Protein AF-A0A6J5ZZA7-F1 (afdb_monomer_lite)

pLDDT: mean 71.64, std 11.93, range [32.06, 85.69]

Structure (mmCIF, N/CA/C/O backbone):
data_AF-A0A6J5ZZA7-F1
#
_entry.id   AF-A0A6J5ZZA7-F1
#
loop_
_atom_site.group_PDB
_atom_site.id
_atom_site.type_symbol
_atom_site.label_atom_id
_atom_site.label_alt_id
_atom_site.label_comp_id
_atom_site.label_asym_id
_atom_site.label_entity_id
_atom_site.label_seq_id
_atom_site.pdbx_PDB_ins_code
_atom_site.Cartn_x
_atom_site.Cartn_y
_atom_site.Cartn_z
_atom_site.occupancy
_atom_site.B_iso_or_equiv
_atom_site.auth_seq_id
_atom_site.auth_comp_id
_atom_site.auth_asym_id
_atom_site.auth_atom_id
_atom_site.pdbx_PDB_model_num
ATOM 1 N N . MET A 1 1 ? 17.835 -5.132 -23.801 1.00 42.47 1 MET A N 1
ATOM 2 C CA . MET A 1 1 ? 17.119 -4.628 -22.601 1.00 42.47 1 MET A CA 1
ATOM 3 C C . MET A 1 1 ? 17.917 -3.637 -21.737 1.00 42.47 1 MET A C 1
ATOM 5 O O . MET A 1 1 ? 17.286 -2.853 -21.047 1.00 42.47 1 MET A O 1
ATOM 9 N N . ARG A 1 2 ? 19.263 -3.592 -21.776 1.00 42.31 2 ARG A N 1
ATOM 10 C CA . ARG A 1 2 ? 20.084 -2.746 -20.875 1.00 42.31 2 ARG A CA 1
ATOM 11 C C . ARG A 1 2 ? 20.210 -1.253 -21.257 1.00 42.31 2 ARG A C 1
ATOM 13 O O . ARG A 1 2 ? 20.745 -0.488 -20.472 1.00 42.31 2 ARG A O 1
ATOM 20 N N . ASN A 1 3 ? 19.686 -0.844 -22.419 1.00 45.38 3 ASN A N 1
ATOM 21 C CA . ASN A 1 3 ? 19.817 0.525 -22.955 1.00 45.38 3 ASN A CA 1
ATOM 22 C C . ASN A 1 3 ? 18.488 1.311 -23.014 1.00 45.38 3 ASN A C 1
ATOM 24 O O . ASN A 1 3 ? 18.448 2.378 -23.613 1.00 45.38 3 ASN A O 1
ATOM 28 N N . LEU A 1 4 ? 17.396 0.795 -22.430 1.00 49.81 4 LEU A N 1
ATOM 29 C CA . LEU A 1 4 ? 16.092 1.487 -22.398 1.00 49.81 4 LEU A CA 1
ATOM 30 C C . LEU A 1 4 ? 15.922 2.421 -21.192 1.00 49.81 4 LEU A C 1
ATOM 32 O O . LEU A 1 4 ? 15.026 3.258 -21.182 1.00 49.81 4 LEU A O 1
ATOM 36 N N . PHE A 1 5 ? 16.789 2.302 -20.189 1.00 51.16 5 PHE A N 1
ATOM 37 C CA . PHE A 1 5 ? 16.807 3.198 -19.042 1.00 51.16 5 PHE A CA 1
ATOM 38 C C . PHE A 1 5 ? 18.028 4.103 -19.181 1.00 51.16 5 PHE A C 1
ATOM 40 O O . PHE A 1 5 ? 19.165 3.636 -19.118 1.00 51.16 5 PHE A O 1
ATOM 47 N N . GLY A 1 6 ? 17.780 5.386 -19.456 1.00 46.50 6 GLY A N 1
ATOM 48 C CA . GLY A 1 6 ? 18.820 6.407 -19.543 1.00 46.50 6 GLY A CA 1
ATOM 49 C C . GLY A 1 6 ? 19.680 6.441 -18.279 1.00 46.50 6 GLY A C 1
ATOM 50 O O . GLY A 1 6 ? 19.217 6.105 -17.187 1.00 46.50 6 GLY A O 1
ATOM 51 N N . SER A 1 7 ? 20.946 6.828 -18.440 1.00 49.94 7 SER A N 1
ATOM 52 C CA . SER A 1 7 ? 21.906 6.931 -17.341 1.00 49.94 7 SER A CA 1
ATOM 53 C C . SER A 1 7 ? 21.376 7.808 -16.196 1.00 49.94 7 SER A C 1
ATOM 55 O O . SER A 1 7 ? 20.491 8.649 -16.378 1.00 49.94 7 SER A O 1
ATOM 57 N N . GLY A 1 8 ? 21.937 7.629 -14.996 1.00 48.38 8 GLY A N 1
ATOM 58 C CA . GLY A 1 8 ? 21.515 8.313 -13.764 1.00 48.38 8 GLY A CA 1
ATOM 59 C C . GLY A 1 8 ? 21.528 9.852 -13.799 1.00 48.38 8 GLY A C 1
ATOM 60 O O . GLY A 1 8 ? 21.109 10.475 -12.830 1.00 48.38 8 GLY A O 1
ATOM 61 N N . SER A 1 9 ? 21.936 10.488 -14.903 1.00 45.12 9 SER A N 1
ATOM 62 C CA . SER A 1 9 ? 21.729 11.919 -15.153 1.00 45.12 9 SER A CA 1
ATOM 63 C C . SER A 1 9 ? 20.259 12.282 -15.417 1.00 45.12 9 SER A C 1
ATOM 65 O O . SER A 1 9 ? 19.865 13.414 -15.144 1.00 45.12 9 SER A O 1
ATOM 67 N N . SER A 1 10 ? 19.417 11.334 -15.854 1.00 47.66 10 SER A N 1
ATOM 68 C CA . SER A 1 10 ? 17.967 11.546 -16.015 1.00 47.66 10 SER A CA 1
ATOM 69 C C . SER A 1 10 ? 17.235 11.665 -14.665 1.00 47.66 10 SER A C 1
ATOM 71 O O . SER A 1 10 ? 16.262 12.405 -14.544 1.00 47.66 10 SER A O 1
ATOM 73 N N . LEU A 1 11 ? 17.773 11.065 -13.593 1.00 46.47 11 LEU A N 1
ATOM 74 C CA . LEU A 1 11 ? 17.278 11.245 -12.215 1.00 46.47 11 LEU A CA 1
ATOM 75 C C . LEU A 1 11 ? 17.479 12.678 -11.682 1.00 46.47 11 LEU A C 1
ATOM 77 O O . LEU A 1 11 ? 16.788 13.079 -10.750 1.00 46.47 11 LEU A O 1
ATOM 81 N N . ARG A 1 12 ? 18.374 13.469 -12.293 1.00 49.41 12 ARG A N 1
ATOM 82 C CA . ARG A 1 12 ? 18.604 14.896 -11.988 1.00 49.41 12 ARG A CA 1
ATOM 83 C C . ARG A 1 12 ? 17.762 15.849 -12.848 1.00 49.41 12 ARG A C 1
ATOM 85 O O . ARG A 1 12 ? 17.864 17.061 -12.686 1.00 49.41 12 ARG A O 1
ATOM 92 N N . SER A 1 13 ? 16.969 15.313 -13.776 1.00 54.53 13 SER A N 1
ATOM 93 C CA . SER A 1 13 ? 16.175 16.085 -14.729 1.00 54.53 13 SER A CA 1
ATOM 94 C C . SER A 1 13 ? 14.990 16.762 -14.043 1.00 54.53 13 SER A C 1
ATOM 96 O O . SER A 1 13 ? 14.278 16.142 -13.253 1.00 54.53 13 SER A O 1
ATOM 98 N N . THR A 1 14 ? 14.737 18.017 -14.408 1.00 62.88 14 THR A N 1
ATOM 99 C CA . THR A 1 14 ? 13.555 18.819 -14.058 1.00 62.88 14 THR A CA 1
ATOM 100 C C . THR A 1 14 ? 12.248 18.015 -14.149 1.00 62.88 14 THR A C 1
ATOM 102 O O . THR A 1 14 ? 11.362 18.167 -13.313 1.00 62.88 14 THR A O 1
ATOM 105 N N . TRP A 1 15 ? 12.164 17.073 -15.092 1.00 65.44 15 TRP A N 1
ATOM 106 C CA . TRP A 1 15 ? 11.031 16.163 -15.271 1.00 65.44 15 TRP A CA 1
ATOM 107 C C . TRP A 1 15 ? 10.779 15.203 -14.103 1.00 65.44 15 TRP A C 1
ATOM 109 O O . TRP A 1 15 ? 9.624 14.919 -13.802 1.00 65.44 15 TRP A O 1
ATOM 119 N N . THR A 1 16 ? 11.814 14.742 -13.402 1.00 70.50 16 THR A N 1
ATOM 120 C CA . THR A 1 16 ? 11.667 13.894 -12.206 1.00 70.50 16 THR A CA 1
ATOM 121 C C . THR A 1 16 ? 11.098 14.701 -11.044 1.00 70.50 16 THR A C 1
ATOM 123 O O . THR A 1 16 ? 10.247 14.210 -10.309 1.00 70.50 16 THR A O 1
ATOM 126 N N . VAL A 1 17 ? 11.513 15.965 -10.913 1.00 74.88 17 VAL A N 1
ATOM 127 C CA . VAL A 1 17 ? 10.982 16.889 -9.901 1.00 74.88 17 VAL A CA 1
ATOM 128 C C . VAL A 1 17 ? 9.522 17.228 -10.197 1.00 74.88 17 VAL A C 1
ATOM 130 O O . VAL A 1 17 ? 8.690 17.145 -9.298 1.00 74.88 17 VAL A O 1
ATOM 133 N N . PHE A 1 18 ? 9.181 17.530 -11.454 1.00 78.81 18 PHE A N 1
ATOM 134 C CA . PHE A 1 18 ? 7.790 17.744 -11.867 1.00 78.81 18 PHE A CA 1
ATOM 135 C C . PHE A 1 18 ? 6.933 16.487 -11.709 1.00 78.81 18 PHE A C 1
ATOM 137 O O . PHE A 1 18 ? 5.792 16.585 -11.258 1.00 78.81 18 PHE A O 1
ATOM 144 N N . GLY A 1 19 ? 7.473 15.311 -12.030 1.00 75.44 19 GLY A N 1
ATOM 145 C CA . GLY A 1 19 ? 6.800 14.029 -11.838 1.00 75.44 19 GLY A CA 1
ATOM 146 C C . GLY A 1 19 ? 6.532 13.741 -10.363 1.00 75.44 19 GLY A C 1
ATOM 147 O O . GLY A 1 19 ? 5.403 13.423 -10.001 1.00 75.44 19 GLY A O 1
ATOM 148 N N . LEU A 1 20 ? 7.530 13.938 -9.497 1.00 77.94 20 LEU A N 1
ATOM 149 C CA . LEU A 1 20 ? 7.390 13.773 -8.051 1.00 77.94 20 LEU A CA 1
ATOM 150 C C . LEU A 1 20 ? 6.414 14.794 -7.455 1.00 77.94 20 LEU A C 1
ATOM 152 O O . LEU A 1 20 ? 5.544 14.420 -6.675 1.00 77.94 20 LEU A O 1
ATOM 156 N N . GLY A 1 21 ? 6.512 16.066 -7.849 1.00 80.94 21 GLY A N 1
ATOM 157 C CA . GLY A 1 21 ? 5.594 17.119 -7.412 1.00 80.94 21 GLY A CA 1
ATOM 158 C C . GLY A 1 21 ? 4.150 16.834 -7.827 1.00 80.94 21 GLY A C 1
ATOM 159 O O . GLY A 1 21 ? 3.246 16.888 -6.997 1.00 80.94 21 GLY A O 1
ATOM 160 N N . SER A 1 22 ? 3.938 16.438 -9.085 1.00 76.75 22 SER A N 1
ATOM 161 C CA . SER A 1 22 ? 2.618 16.039 -9.591 1.00 76.75 22 SER A CA 1
ATOM 162 C C . SER A 1 22 ? 2.086 14.816 -8.849 1.00 76.75 22 SER A C 1
ATOM 164 O O . SER A 1 22 ? 0.922 14.789 -8.465 1.00 76.75 22 SER A O 1
ATOM 166 N N . PHE A 1 23 ? 2.940 13.829 -8.585 1.00 78.94 23 PHE A N 1
ATOM 167 C CA . PHE A 1 23 ? 2.580 12.636 -7.829 1.00 78.94 23 PHE A CA 1
ATOM 168 C C . PHE A 1 23 ? 2.189 12.952 -6.379 1.00 78.94 23 PHE A C 1
ATOM 170 O O . PHE A 1 23 ? 1.228 12.380 -5.879 1.00 78.94 23 PHE A O 1
ATOM 177 N N . LEU A 1 24 ? 2.866 13.889 -5.711 1.00 80.56 24 LEU A N 1
ATOM 178 C CA . LEU A 1 24 ? 2.497 14.316 -4.358 1.00 80.56 24 LEU A CA 1
ATOM 179 C C . LEU A 1 24 ? 1.141 15.035 -4.337 1.00 80.56 24 LEU A C 1
ATOM 181 O O . LEU A 1 24 ? 0.325 14.772 -3.456 1.00 80.56 24 LEU A O 1
ATOM 185 N N . ILE A 1 25 ? 0.876 15.893 -5.326 1.00 81.44 25 ILE A N 1
ATOM 186 C CA . ILE A 1 25 ? -0.403 16.607 -5.454 1.00 81.44 25 ILE A CA 1
ATOM 187 C C . ILE A 1 25 ? -1.545 15.623 -5.743 1.00 81.44 25 ILE A C 1
ATOM 189 O O . ILE A 1 25 ? -2.595 15.685 -5.104 1.00 81.44 25 ILE A O 1
ATOM 193 N N . TRP A 1 26 ? -1.336 14.685 -6.670 1.00 78.62 26 TRP A N 1
ATOM 194 C CA . TRP A 1 26 ? -2.334 13.684 -7.065 1.00 78.62 26 TRP A CA 1
ATOM 195 C C . TRP A 1 26 ? -2.433 12.486 -6.110 1.00 78.62 26 TRP A C 1
ATOM 197 O O . TRP A 1 26 ? -3.433 11.768 -6.117 1.00 78.62 26 TRP A O 1
ATOM 207 N N . GLY A 1 27 ? -1.451 12.293 -5.234 1.00 73.06 27 GLY A N 1
ATOM 208 C CA . GLY A 1 27 ? -1.470 11.260 -4.203 1.00 73.06 27 GLY A CA 1
ATOM 209 C C . GLY A 1 27 ? -2.535 11.495 -3.134 1.00 73.06 27 GLY A C 1
ATOM 210 O O . GLY A 1 27 ? -3.137 10.546 -2.637 1.00 73.06 27 GLY A O 1
ATOM 211 N N . ILE A 1 28 ? -2.840 12.759 -2.829 1.00 77.81 28 ILE A N 1
ATOM 212 C CA . ILE A 1 28 ? -3.861 13.148 -1.843 1.00 77.81 28 ILE A CA 1
ATOM 213 C C . ILE A 1 28 ? -5.286 12.744 -2.283 1.00 77.81 28 ILE A C 1
ATOM 215 O O . ILE A 1 28 ? -5.991 12.091 -1.509 1.00 77.81 28 ILE A O 1
ATOM 219 N N . PRO A 1 29 ? -5.763 13.061 -3.505 1.00 77.88 29 PRO A N 1
ATOM 220 C CA . PRO A 1 29 ? -7.072 12.585 -3.946 1.00 77.88 29 PRO A CA 1
ATOM 221 C C . PRO A 1 29 ? -7.113 11.059 -4.103 1.00 77.88 29 PRO A C 1
ATOM 223 O O . PRO A 1 29 ? -8.170 10.461 -3.892 1.00 77.88 29 PRO A O 1
ATOM 226 N N . MET A 1 30 ? -5.986 10.410 -4.420 1.00 80.25 30 MET A N 1
ATOM 227 C CA . MET A 1 30 ? -5.891 8.948 -4.427 1.00 80.25 30 MET A CA 1
ATOM 228 C C . MET A 1 30 ? -6.101 8.370 -3.020 1.00 80.25 30 MET A C 1
ATOM 230 O O . MET A 1 30 ? -6.919 7.468 -2.845 1.00 80.25 30 MET A O 1
ATOM 234 N N . SER A 1 31 ? -5.438 8.906 -1.995 1.00 79.38 31 SER A N 1
ATOM 235 C CA . SER A 1 31 ? -5.588 8.420 -0.619 1.00 79.38 31 SER A CA 1
ATOM 236 C C . SER A 1 31 ? -6.965 8.721 -0.022 1.00 79.38 31 SER A C 1
ATOM 238 O O . SER A 1 31 ? -7.489 7.900 0.729 1.00 79.38 31 SER A O 1
ATOM 240 N N . SER A 1 32 ? -7.623 9.815 -0.426 1.00 78.56 32 SER A N 1
ATOM 241 C CA . SER A 1 32 ? -9.048 10.038 -0.125 1.00 78.56 32 SER A CA 1
ATOM 242 C C . SER A 1 32 ? -9.928 8.924 -0.704 1.00 78.56 32 SER A C 1
ATOM 244 O O . SER A 1 32 ? -10.836 8.443 -0.029 1.00 78.56 32 SER A O 1
ATOM 246 N N . GLN A 1 33 ? -9.668 8.443 -1.924 1.00 82.38 33 GLN A N 1
ATOM 247 C CA . GLN A 1 33 ? -10.427 7.311 -2.475 1.00 82.38 33 GLN A CA 1
ATOM 248 C C . GLN A 1 33 ? -10.223 6.031 -1.659 1.00 82.38 33 GLN A C 1
ATOM 250 O O . GLN A 1 33 ? -11.193 5.317 -1.403 1.00 82.38 33 GLN A O 1
ATOM 255 N N . VAL A 1 34 ? -9.003 5.774 -1.180 1.00 81.06 34 VAL A N 1
ATOM 256 C CA . VAL A 1 34 ? -8.729 4.657 -0.261 1.00 81.06 34 VAL A CA 1
ATOM 257 C C . VAL A 1 34 ? -9.520 4.823 1.034 1.00 81.06 34 VAL A C 1
ATOM 259 O O . VAL A 1 34 ? -10.235 3.903 1.426 1.00 81.06 34 VAL A O 1
ATOM 262 N N . ALA A 1 35 ? -9.491 6.008 1.647 1.00 80.00 35 ALA A N 1
ATOM 263 C CA . ALA A 1 35 ? -10.258 6.313 2.855 1.00 80.00 35 ALA A CA 1
ATOM 264 C C . ALA A 1 35 ? -11.758 6.047 2.667 1.00 80.00 35 ALA A C 1
ATOM 266 O O . ALA A 1 35 ? -12.400 5.427 3.513 1.00 80.00 35 ALA A O 1
ATOM 267 N N . LYS A 1 36 ? -12.316 6.440 1.516 1.00 80.31 36 LYS A N 1
ATOM 268 C CA . LYS A 1 36 ? -13.721 6.195 1.161 1.00 80.31 36 LYS A CA 1
ATOM 269 C C . LYS A 1 36 ? -14.033 4.709 1.018 1.00 80.31 36 LYS A C 1
ATOM 271 O O . LYS A 1 36 ? -15.096 4.277 1.460 1.00 80.31 36 LYS A O 1
ATOM 276 N N . THR A 1 37 ? -13.141 3.941 0.399 1.00 83.94 37 THR A N 1
ATOM 277 C CA . THR A 1 37 ? -13.293 2.490 0.245 1.00 83.94 37 THR A CA 1
ATOM 278 C C . THR A 1 37 ? -13.253 1.794 1.600 1.00 83.94 37 THR A C 1
ATOM 280 O O . THR A 1 37 ? -14.138 0.994 1.890 1.00 83.94 37 THR A O 1
ATOM 283 N N . PHE A 1 38 ? -12.300 2.152 2.463 1.00 77.81 38 PHE A N 1
ATOM 284 C CA . PHE A 1 38 ? -12.214 1.616 3.822 1.00 77.81 38 PHE A CA 1
ATOM 285 C C . PHE A 1 38 ? -13.423 2.020 4.675 1.00 77.81 38 PHE A C 1
ATOM 287 O O . PHE A 1 38 ? -14.022 1.161 5.311 1.00 77.81 38 PHE A O 1
ATOM 294 N N . GLY A 1 39 ? -13.867 3.278 4.631 1.00 75.00 39 GLY A N 1
ATOM 295 C CA . GLY A 1 39 ? -15.068 3.715 5.352 1.00 75.00 39 GLY A CA 1
ATOM 296 C C . GLY A 1 39 ? -16.325 2.937 4.942 1.00 75.00 39 GLY A C 1
ATOM 297 O O . GLY A 1 39 ? -17.104 2.521 5.797 1.00 75.00 39 GLY A O 1
ATOM 298 N N . ARG A 1 40 ? -16.487 2.658 3.640 1.00 80.00 40 ARG A N 1
ATOM 299 C CA . ARG A 1 40 ? -17.581 1.813 3.129 1.00 80.00 40 ARG A CA 1
ATOM 300 C C . ARG A 1 40 ? -17.434 0.350 3.538 1.00 80.00 40 ARG A C 1
ATOM 302 O O . ARG A 1 40 ? -18.425 -0.257 3.927 1.00 80.00 40 ARG A O 1
ATOM 309 N N . ALA A 1 41 ? -16.225 -0.205 3.456 1.00 78.62 41 ALA A N 1
ATOM 310 C CA . ALA A 1 41 ? -15.960 -1.600 3.800 1.00 78.62 41 ALA A CA 1
ATOM 311 C C . ALA A 1 41 ? -16.233 -1.884 5.284 1.00 78.62 41 ALA A C 1
ATOM 313 O O . ALA A 1 41 ? -16.827 -2.904 5.602 1.00 78.62 41 ALA A O 1
ATOM 314 N N . PHE A 1 42 ? -15.869 -0.956 6.171 1.00 72.19 42 PHE A N 1
ATOM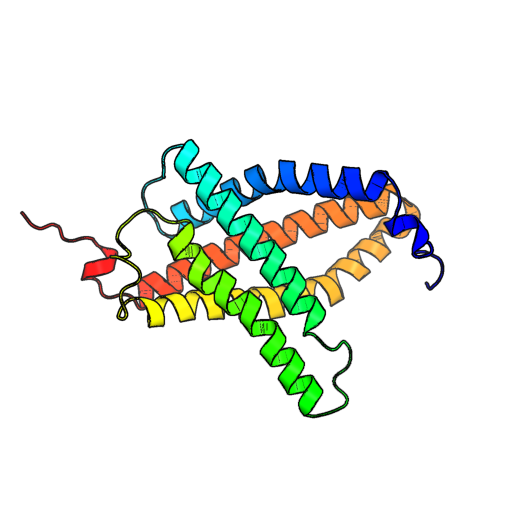 315 C CA . PHE A 1 42 ? -16.090 -1.069 7.616 1.00 72.19 42 PHE A CA 1
ATOM 316 C C . PHE A 1 42 ? -17.466 -0.550 8.075 1.00 72.19 42 PHE A C 1
ATOM 318 O O . PHE A 1 42 ? -17.752 -0.577 9.268 1.00 72.19 42 PHE A O 1
ATOM 325 N N . ARG A 1 43 ? -18.322 -0.085 7.148 1.00 69.56 43 ARG A N 1
ATOM 326 C CA . ARG A 1 43 ? -19.671 0.455 7.418 1.00 69.56 43 ARG A CA 1
ATOM 327 C C . ARG A 1 43 ? -19.698 1.560 8.488 1.00 69.56 43 ARG A C 1
ATOM 329 O O . ARG A 1 43 ? -20.606 1.599 9.312 1.00 69.56 43 ARG A O 1
ATOM 336 N N . ARG A 1 44 ? -18.710 2.462 8.486 1.00 69.38 44 ARG A N 1
ATOM 337 C CA . ARG A 1 44 ? -18.599 3.554 9.475 1.00 69.38 44 ARG A CA 1
ATOM 338 C C . ARG A 1 44 ? -18.854 4.928 8.868 1.00 69.38 44 ARG A C 1
ATOM 340 O O . ARG A 1 44 ? -18.732 5.127 7.656 1.00 69.38 44 ARG A O 1
ATOM 347 N N . GLU A 1 45 ? -19.207 5.877 9.734 1.00 63.28 45 GLU A N 1
ATOM 348 C CA . GLU A 1 45 ? -19.487 7.256 9.346 1.00 63.28 45 GLU A CA 1
ATOM 349 C C . GLU A 1 45 ? -18.267 7.939 8.720 1.00 63.28 45 GLU A C 1
ATOM 351 O O . GLU A 1 45 ? -17.109 7.659 9.036 1.00 63.28 45 GLU A O 1
ATOM 356 N N . ARG A 1 46 ? -18.521 8.871 7.800 1.00 60.00 46 ARG A N 1
ATOM 357 C CA . ARG A 1 46 ? -17.453 9.642 7.161 1.00 60.00 46 ARG A CA 1
ATOM 358 C C . ARG A 1 46 ? -16.922 10.735 8.089 1.00 60.00 46 ARG A C 1
ATOM 360 O O . ARG A 1 46 ? -17.664 11.391 8.823 1.00 60.00 46 ARG A O 1
ATOM 367 N N . TYR A 1 47 ? -15.620 10.991 7.994 1.00 63.44 47 TYR A N 1
ATOM 368 C CA . TYR A 1 47 ? -15.048 12.247 8.477 1.00 63.44 47 TYR A CA 1
ATOM 369 C C . TYR A 1 47 ? -15.497 13.417 7.580 1.00 63.44 47 TYR A C 1
ATOM 371 O O . TYR A 1 47 ? -15.748 13.216 6.390 1.00 63.44 47 TYR A O 1
ATOM 379 N N . PRO A 1 48 ? -15.595 14.648 8.116 1.00 73.62 48 PRO A N 1
ATOM 380 C CA . PRO A 1 48 ? -15.758 15.843 7.293 1.00 73.62 48 PRO A CA 1
ATOM 381 C C . PRO A 1 48 ? -14.569 16.000 6.332 1.00 73.62 48 PRO A C 1
ATOM 383 O O . PRO A 1 48 ? -13.463 15.544 6.626 1.00 73.62 48 PRO A O 1
ATOM 386 N N . PHE A 1 49 ? -14.788 16.692 5.208 1.00 71.19 49 PHE A N 1
ATOM 387 C CA . PHE A 1 49 ? -13.840 16.807 4.087 1.00 71.19 49 PHE A CA 1
ATOM 388 C C . PHE A 1 49 ? -12.392 17.111 4.511 1.00 71.19 49 PHE A C 1
ATOM 390 O O . PHE A 1 49 ? -11.457 16.470 4.037 1.00 71.19 49 PHE A O 1
ATOM 397 N N . TRP A 1 50 ? -12.203 18.039 5.454 1.00 73.50 50 TRP A N 1
ATOM 398 C CA . TRP A 1 50 ? -10.872 18.425 5.934 1.00 73.50 50 TRP A CA 1
ATOM 399 C C . TRP A 1 50 ? -10.181 17.333 6.767 1.00 73.50 50 TRP A C 1
ATOM 401 O O . TRP A 1 50 ? -8.982 17.094 6.623 1.00 73.50 50 TRP A O 1
ATOM 411 N N . GLY A 1 51 ? -10.945 16.626 7.606 1.00 72.06 51 GLY A N 1
ATOM 412 C CA . GLY A 1 51 ? -10.441 15.497 8.392 1.00 72.06 51 GLY A CA 1
ATOM 413 C C . GLY A 1 51 ? -10.096 14.288 7.520 1.00 72.06 51 GLY A C 1
ATOM 414 O O . GLY A 1 51 ? -9.105 13.607 7.778 1.00 72.06 51 GLY A O 1
ATOM 415 N N . GLU A 1 52 ? -10.868 14.060 6.454 1.00 75.81 52 GLU A N 1
ATOM 416 C CA . GLU A 1 52 ? -10.585 13.030 5.449 1.00 75.81 52 GLU A CA 1
ATOM 417 C C . GLU A 1 52 ? -9.296 13.344 4.672 1.00 75.81 52 GLU A C 1
ATOM 419 O O . GLU A 1 52 ? -8.434 12.476 4.531 1.00 75.81 52 GLU A O 1
ATOM 424 N N . ALA A 1 53 ? -9.127 14.592 4.221 1.00 79.12 53 ALA A N 1
ATOM 425 C CA . ALA A 1 53 ? -7.967 15.016 3.439 1.00 79.12 53 ALA A CA 1
ATOM 426 C C . ALA A 1 53 ? -6.649 14.900 4.224 1.00 79.12 53 ALA A C 1
ATOM 428 O O . ALA A 1 53 ? -5.677 14.344 3.710 1.00 79.12 53 ALA A O 1
ATOM 429 N N . TRP A 1 54 ? -6.612 15.363 5.480 1.00 78.88 54 TRP A N 1
ATOM 430 C CA . TRP A 1 54 ? -5.408 15.265 6.314 1.00 78.88 54 TRP A CA 1
ATOM 431 C C . TRP A 1 54 ? -5.043 13.813 6.646 1.00 78.88 54 TRP A C 1
ATOM 433 O O . TRP A 1 54 ? -3.881 13.428 6.529 1.00 78.88 54 TRP A O 1
ATOM 443 N N . ARG A 1 55 ? -6.022 12.968 6.999 1.00 78.56 55 ARG A N 1
ATOM 444 C CA . ARG A 1 55 ? -5.777 11.540 7.276 1.00 78.56 55 ARG A CA 1
ATOM 445 C C . ARG A 1 55 ? -5.324 10.783 6.032 1.00 78.56 55 ARG A C 1
ATOM 447 O O . ARG A 1 55 ? -4.412 9.964 6.121 1.00 78.56 55 ARG A O 1
ATOM 454 N N . GLY A 1 56 ? -5.896 11.105 4.873 1.00 81.00 56 GLY A N 1
ATOM 455 C CA . GLY A 1 56 ? -5.423 10.610 3.584 1.00 81.00 56 GLY A CA 1
ATOM 456 C C . GLY A 1 56 ? -3.979 11.031 3.301 1.00 81.00 56 GLY A C 1
ATOM 457 O O . GLY A 1 56 ? -3.179 10.204 2.866 1.00 81.00 56 GLY A O 1
ATOM 458 N N . ALA A 1 57 ? -3.609 12.282 3.582 1.00 83.00 57 ALA A N 1
ATOM 459 C CA . ALA A 1 57 ? -2.234 12.759 3.427 1.00 83.00 57 ALA A CA 1
ATOM 460 C C . ALA A 1 57 ? -1.259 12.034 4.371 1.00 83.00 57 ALA A C 1
ATOM 462 O O . ALA A 1 57 ? -0.210 11.571 3.928 1.00 83.00 57 ALA A O 1
ATOM 463 N N . VAL A 1 58 ? -1.622 11.856 5.646 1.00 84.44 58 VAL A N 1
ATOM 464 C CA . VAL A 1 58 ? -0.820 11.099 6.625 1.00 84.44 58 VAL A CA 1
ATOM 465 C C . VAL A 1 58 ? -0.626 9.650 6.176 1.00 84.44 58 VAL A C 1
ATOM 467 O O . VAL A 1 58 ? 0.498 9.147 6.185 1.00 84.44 58 VAL A O 1
ATOM 470 N N . TRP A 1 59 ? -1.699 8.988 5.734 1.00 85.69 59 TRP A N 1
ATOM 471 C CA . TRP A 1 59 ? -1.628 7.626 5.209 1.00 85.69 59 TRP A CA 1
ATOM 472 C C . TRP A 1 59 ? -0.745 7.537 3.961 1.00 85.69 59 TRP A C 1
ATOM 474 O O . TRP A 1 59 ? 0.076 6.631 3.851 1.00 85.69 59 TRP A O 1
ATOM 484 N N . PHE A 1 60 ? -0.862 8.501 3.046 1.00 84.62 60 PHE A N 1
ATOM 485 C CA . PHE A 1 60 ? -0.044 8.557 1.838 1.00 84.62 60 PHE A CA 1
ATOM 486 C C . PHE A 1 60 ? 1.446 8.732 2.163 1.00 84.62 60 PHE A C 1
ATOM 488 O O . PHE A 1 60 ? 2.278 8.006 1.627 1.00 84.62 60 PHE A O 1
ATOM 495 N N . CYS A 1 61 ? 1.795 9.616 3.100 1.00 85.69 61 CYS A N 1
ATOM 496 C CA . CYS A 1 61 ? 3.173 9.766 3.571 1.00 85.69 61 CYS A CA 1
ATOM 497 C C . CYS A 1 61 ? 3.712 8.471 4.195 1.00 85.69 61 CYS A C 1
ATOM 499 O O . CYS A 1 61 ? 4.827 8.058 3.876 1.00 85.69 61 CYS A O 1
ATOM 501 N N . LEU A 1 62 ? 2.919 7.804 5.042 1.00 85.38 62 LEU A N 1
ATOM 502 C CA . LEU A 1 62 ? 3.287 6.506 5.615 1.00 85.38 62 LEU A CA 1
ATOM 503 C C . LEU A 1 62 ? 3.497 5.454 4.525 1.00 85.38 62 LEU A C 1
ATOM 505 O O . LEU A 1 62 ? 4.493 4.737 4.563 1.00 85.38 62 LEU A O 1
ATOM 509 N N . PHE A 1 63 ? 2.614 5.403 3.526 1.00 83.50 63 PHE A N 1
ATOM 510 C CA . PHE A 1 63 ? 2.752 4.512 2.380 1.00 83.50 63 PHE A CA 1
ATOM 511 C C . PHE A 1 63 ? 4.087 4.744 1.660 1.00 83.50 63 PHE A C 1
ATOM 513 O O . PHE A 1 63 ? 4.823 3.788 1.431 1.00 83.50 63 PHE A O 1
ATOM 520 N N . LEU A 1 64 ? 4.468 5.994 1.376 1.00 83.44 64 LEU A N 1
ATOM 521 C CA . LEU A 1 64 ? 5.744 6.298 0.714 1.00 83.44 64 LEU A CA 1
ATOM 522 C C . LEU A 1 64 ? 6.964 5.900 1.545 1.00 83.44 64 LEU A C 1
ATOM 524 O O . LEU A 1 64 ? 7.913 5.329 1.003 1.00 83.44 64 LEU A O 1
ATOM 528 N N . VAL A 1 65 ? 6.938 6.162 2.853 1.00 85.44 65 VAL A N 1
ATOM 529 C CA . VAL A 1 65 ? 8.008 5.746 3.771 1.00 85.44 65 VAL A CA 1
ATOM 530 C C . VAL A 1 65 ? 8.134 4.225 3.781 1.00 85.44 65 VAL A C 1
ATOM 532 O O . VAL A 1 65 ? 9.240 3.701 3.655 1.00 85.44 65 VAL A O 1
ATOM 535 N N . THR A 1 66 ? 7.011 3.514 3.855 1.00 81.88 66 THR A N 1
ATOM 536 C CA . THR A 1 66 ? 6.963 2.054 3.797 1.00 81.88 66 THR A CA 1
ATOM 537 C C . THR A 1 66 ? 7.558 1.521 2.497 1.00 81.88 66 THR A C 1
ATOM 539 O O . THR A 1 66 ? 8.421 0.648 2.555 1.00 81.88 66 THR A O 1
ATOM 542 N N . GLN A 1 67 ? 7.188 2.077 1.340 1.00 81.44 67 GLN A N 1
ATOM 543 C CA . GLN A 1 67 ? 7.752 1.648 0.056 1.00 81.44 67 GLN A CA 1
ATOM 544 C C . GLN A 1 67 ? 9.265 1.903 -0.016 1.00 81.44 67 GLN A C 1
ATOM 546 O O . GLN A 1 67 ? 10.026 1.030 -0.435 1.00 81.44 67 GLN A O 1
ATOM 551 N N . ALA A 1 68 ? 9.730 3.063 0.460 1.00 80.69 68 ALA A N 1
ATOM 552 C CA . ALA A 1 68 ? 11.155 3.383 0.503 1.00 80.69 68 ALA A CA 1
ATOM 553 C C . ALA A 1 68 ? 11.945 2.429 1.418 1.00 80.69 68 ALA A C 1
ATOM 555 O O . ALA A 1 68 ? 13.062 2.034 1.081 1.00 80.69 68 ALA A O 1
ATOM 556 N N . LEU A 1 69 ? 11.375 2.039 2.561 1.00 81.12 69 LEU A N 1
ATOM 557 C CA . LEU A 1 69 ? 11.978 1.072 3.478 1.00 81.12 69 LEU A CA 1
ATOM 558 C C . LEU A 1 69 ? 11.994 -0.339 2.883 1.00 81.12 69 LEU A C 1
ATOM 560 O O . LEU A 1 69 ? 13.036 -0.988 2.906 1.00 81.12 69 LEU A O 1
ATOM 564 N N . THR A 1 70 ? 10.886 -0.803 2.304 1.00 76.19 70 THR A N 1
ATOM 565 C CA . THR A 1 70 ? 10.801 -2.134 1.686 1.00 76.19 70 THR A CA 1
ATOM 566 C C . THR A 1 70 ? 11.816 -2.294 0.556 1.00 76.19 70 THR A C 1
ATOM 568 O O . THR A 1 70 ? 12.490 -3.320 0.496 1.00 76.19 70 THR A O 1
ATOM 571 N N . VAL A 1 71 ? 12.008 -1.273 -0.285 1.00 72.56 71 VAL A N 1
ATOM 572 C CA . VAL A 1 71 ? 13.025 -1.300 -1.353 1.00 72.56 71 VAL A CA 1
ATOM 573 C C . VAL A 1 71 ? 14.447 -1.340 -0.788 1.00 72.56 71 VAL A C 1
ATOM 575 O O . VAL A 1 71 ? 15.291 -2.046 -1.328 1.00 72.56 71 VAL A O 1
ATOM 578 N N . LYS A 1 72 ? 14.724 -0.621 0.306 1.00 75.25 72 LYS A N 1
ATOM 579 C CA . LYS A 1 72 ? 16.047 -0.643 0.956 1.00 75.25 72 LYS A CA 1
ATOM 580 C C . LYS A 1 72 ? 16.376 -1.986 1.607 1.00 75.25 72 LYS A C 1
ATOM 582 O O . LYS A 1 72 ? 17.548 -2.328 1.710 1.00 75.25 72 LYS A O 1
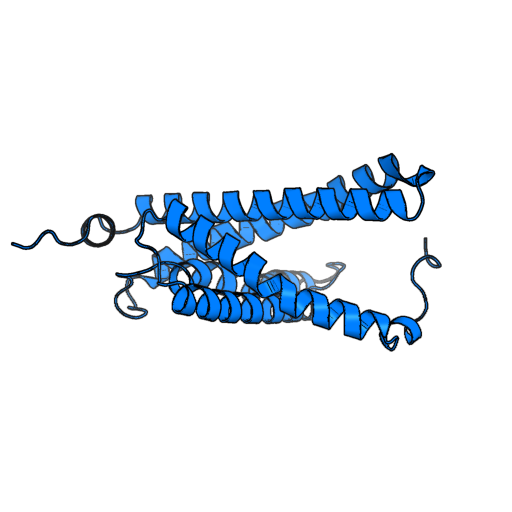ATOM 587 N N . ILE A 1 73 ? 15.360 -2.700 2.085 1.00 70.12 73 ILE A N 1
ATOM 588 C CA . ILE A 1 73 ? 15.522 -3.940 2.850 1.00 70.12 73 ILE A CA 1
ATOM 589 C C . ILE A 1 73 ? 15.467 -5.182 1.938 1.00 70.12 73 ILE A C 1
ATOM 591 O O . ILE A 1 73 ? 16.100 -6.192 2.238 1.00 70.12 73 ILE A O 1
ATOM 595 N N . SER A 1 74 ? 14.725 -5.138 0.827 1.00 65.19 74 SER A N 1
ATOM 596 C CA . SER A 1 74 ? 14.533 -6.304 -0.043 1.00 65.19 74 SER A CA 1
ATOM 597 C C . SER A 1 74 ? 15.766 -6.592 -0.904 1.00 65.19 74 SER A C 1
ATOM 599 O O . SER A 1 74 ? 16.226 -5.754 -1.678 1.00 65.19 74 SER A O 1
ATOM 601 N N . VAL A 1 75 ? 16.274 -7.822 -0.798 1.00 64.94 75 VAL A N 1
ATOM 602 C CA . VAL A 1 75 ? 17.405 -8.323 -1.589 1.00 64.94 75 VAL A CA 1
ATOM 603 C C . VAL A 1 75 ? 16.861 -9.097 -2.790 1.00 64.94 75 VAL A C 1
ATOM 605 O O . VAL A 1 75 ? 16.116 -10.064 -2.626 1.00 64.94 75 VAL A O 1
ATOM 608 N N . GLY A 1 76 ? 17.227 -8.671 -4.004 1.00 57.19 76 GLY A N 1
ATOM 609 C CA . GLY A 1 76 ? 16.633 -9.152 -5.261 1.00 57.19 76 GLY A CA 1
ATOM 610 C C . GLY A 1 76 ? 16.868 -10.631 -5.601 1.00 57.19 76 GLY A C 1
ATOM 611 O O . GLY A 1 76 ? 16.115 -11.179 -6.400 1.00 57.19 76 GLY A O 1
ATOM 612 N N . HIS A 1 77 ? 17.865 -11.287 -4.999 1.00 60.19 77 HIS A N 1
ATOM 613 C CA . HIS A 1 77 ? 18.127 -12.718 -5.181 1.00 60.19 77 HIS A CA 1
ATOM 614 C C . HIS A 1 77 ? 18.483 -13.356 -3.833 1.00 60.19 77 HIS A C 1
ATOM 616 O O . HIS A 1 77 ? 19.504 -12.984 -3.257 1.00 60.19 77 HIS A O 1
ATOM 622 N N . PRO A 1 78 ? 17.677 -14.298 -3.313 1.00 62.94 78 PRO A N 1
ATOM 623 C CA . PRO A 1 78 ? 18.021 -15.005 -2.089 1.00 62.94 78 PRO A CA 1
ATOM 624 C C . PRO A 1 78 ? 19.115 -16.036 -2.389 1.00 62.94 78 PRO A C 1
ATOM 626 O O . PRO A 1 78 ? 18.834 -17.091 -2.953 1.00 62.94 78 PRO A O 1
ATOM 629 N N . GLY A 1 79 ? 20.365 -15.714 -2.051 1.00 65.12 79 GLY A N 1
ATOM 630 C CA . GLY A 1 79 ? 21.495 -16.646 -2.135 1.00 65.12 79 GLY A CA 1
ATOM 631 C C . GLY A 1 79 ? 21.829 -17.290 -0.788 1.00 65.12 79 GLY A C 1
ATOM 632 O O . GLY A 1 79 ? 22.333 -18.408 -0.743 1.00 65.12 79 GLY A O 1
ATOM 633 N N . THR A 1 80 ? 21.508 -16.604 0.312 1.00 78.00 80 THR A N 1
ATOM 634 C CA . THR A 1 80 ? 21.880 -16.977 1.684 1.00 78.00 80 THR A CA 1
ATOM 635 C C . THR A 1 80 ? 20.668 -16.923 2.621 1.00 78.00 80 THR A C 1
ATOM 637 O O . THR A 1 80 ? 19.724 -16.169 2.390 1.00 78.00 80 THR A O 1
ATOM 640 N N . PHE A 1 81 ? 20.698 -17.666 3.737 1.00 76.00 81 PHE A N 1
ATOM 641 C CA . PHE A 1 81 ? 19.676 -17.594 4.798 1.00 76.00 81 PHE A CA 1
ATOM 642 C C . PHE A 1 81 ? 19.395 -16.149 5.261 1.00 76.00 81 PHE A C 1
ATOM 644 O O . PHE A 1 81 ? 18.241 -15.765 5.446 1.00 76.00 81 PHE A O 1
ATOM 651 N N . TRP A 1 82 ? 20.436 -15.317 5.364 1.00 72.25 82 TRP A N 1
ATOM 652 C CA . TRP A 1 82 ? 20.310 -13.900 5.713 1.00 72.25 82 TRP A CA 1
ATOM 653 C C . TRP A 1 82 ? 19.530 -13.073 4.682 1.00 72.25 82 TRP A C 1
ATOM 655 O O . TRP A 1 82 ? 18.819 -12.151 5.074 1.00 72.25 82 TRP A O 1
ATOM 665 N N . ASP A 1 83 ? 19.567 -13.435 3.398 1.00 72.69 83 ASP A N 1
ATOM 666 C CA . ASP A 1 83 ? 18.786 -12.765 2.348 1.00 72.69 83 ASP A CA 1
ATOM 667 C C . ASP A 1 83 ? 17.300 -13.127 2.435 1.00 72.69 83 ASP A C 1
ATOM 669 O O . ASP A 1 83 ? 16.428 -12.318 2.108 1.00 72.69 83 ASP A O 1
ATOM 673 N N . VAL A 1 84 ? 16.990 -14.344 2.894 1.00 72.25 84 VAL A N 1
ATOM 674 C CA . VAL A 1 84 ? 15.614 -14.768 3.190 1.00 72.25 84 VAL A CA 1
ATOM 675 C C . VAL A 1 84 ? 15.084 -13.988 4.391 1.00 72.25 84 VAL A C 1
ATOM 677 O O . VAL A 1 84 ? 13.984 -13.441 4.324 1.00 72.25 84 VAL A O 1
ATOM 680 N N . VAL A 1 85 ? 15.885 -13.855 5.453 1.00 75.12 85 VAL A N 1
ATOM 681 C CA . VAL A 1 85 ? 15.538 -13.045 6.631 1.00 75.12 85 VAL A CA 1
ATOM 682 C C . VAL A 1 85 ? 15.354 -11.574 6.255 1.00 75.12 85 VAL A C 1
ATOM 684 O O . VAL A 1 85 ? 14.346 -10.985 6.632 1.00 75.12 85 VAL A O 1
ATOM 687 N N . ALA A 1 86 ? 16.255 -10.991 5.461 1.00 72.62 86 ALA A N 1
ATOM 688 C CA . ALA A 1 86 ? 16.123 -9.621 4.967 1.00 72.62 86 ALA A CA 1
ATOM 689 C C . ALA A 1 86 ? 14.842 -9.440 4.138 1.00 72.62 86 ALA A C 1
ATOM 691 O O . ALA A 1 86 ? 14.097 -8.489 4.348 1.00 72.62 86 ALA A O 1
ATOM 692 N N . ASN A 1 87 ? 14.505 -10.390 3.262 1.00 72.06 87 ASN A N 1
ATOM 693 C CA . ASN A 1 87 ? 13.261 -10.328 2.496 1.00 72.06 87 ASN A CA 1
ATOM 694 C C . ASN A 1 87 ? 12.000 -10.435 3.365 1.00 72.06 87 ASN A C 1
ATOM 696 O O . ASN A 1 87 ? 11.022 -9.752 3.071 1.00 72.06 87 ASN A O 1
ATOM 700 N N . ILE A 1 88 ? 12.019 -11.236 4.435 1.00 74.31 88 ILE A N 1
ATOM 701 C CA . ILE A 1 88 ? 10.922 -11.306 5.413 1.00 74.31 88 ILE A CA 1
ATOM 702 C C . ILE A 1 88 ? 10.833 -9.998 6.210 1.00 74.31 88 ILE A C 1
ATOM 704 O O . ILE A 1 88 ? 9.745 -9.445 6.368 1.00 74.31 88 ILE A O 1
ATOM 708 N N . LEU A 1 89 ? 11.967 -9.451 6.656 1.00 77.06 89 LEU A N 1
ATOM 709 C CA . LEU A 1 89 ? 12.035 -8.152 7.332 1.00 77.06 89 LEU A CA 1
ATOM 710 C C . LEU A 1 89 ? 11.530 -7.014 6.433 1.00 77.06 89 LEU A C 1
ATOM 712 O O . LEU A 1 89 ? 10.885 -6.091 6.921 1.00 77.06 89 LEU A O 1
ATOM 716 N N . GLY A 1 90 ? 11.741 -7.105 5.118 1.00 73.62 90 GLY A N 1
ATOM 717 C CA . GLY A 1 90 ? 11.222 -6.155 4.132 1.00 73.62 90 GLY A CA 1
ATOM 718 C C . GLY A 1 90 ? 9.693 -6.120 4.036 1.00 73.62 90 GLY A C 1
ATOM 719 O O . GLY A 1 90 ? 9.144 -5.154 3.503 1.00 73.62 90 GLY A O 1
ATOM 720 N N . LEU A 1 91 ? 8.997 -7.125 4.584 1.00 76.81 91 LEU A N 1
ATOM 721 C CA . LEU A 1 91 ? 7.534 -7.163 4.678 1.00 76.81 91 LEU A CA 1
ATOM 722 C C . LEU A 1 91 ? 6.995 -6.415 5.898 1.00 76.81 91 LEU A C 1
ATOM 724 O O . LEU A 1 91 ? 5.832 -6.014 5.891 1.00 76.81 91 LEU A O 1
ATOM 728 N N . LEU A 1 92 ? 7.818 -6.194 6.930 1.00 80.62 92 LEU A N 1
ATOM 729 C CA . LEU A 1 92 ? 7.391 -5.514 8.155 1.00 80.62 92 LEU A CA 1
ATOM 730 C C . LEU A 1 92 ? 6.867 -4.093 7.904 1.00 80.62 92 LEU A C 1
ATOM 732 O O . LEU A 1 92 ? 5.817 -3.763 8.455 1.00 80.62 92 LEU A O 1
ATOM 736 N N . PRO A 1 93 ? 7.500 -3.252 7.060 1.00 80.81 93 PRO A N 1
ATOM 737 C CA . PRO A 1 93 ? 6.956 -1.933 6.753 1.00 80.81 93 PRO A CA 1
ATOM 738 C C . PRO A 1 93 ? 5.553 -1.996 6.128 1.00 80.81 93 PRO A C 1
ATOM 740 O O . PRO A 1 93 ? 4.689 -1.194 6.486 1.00 80.81 93 PRO A O 1
ATOM 743 N N . SER A 1 94 ? 5.312 -2.961 5.228 1.00 79.31 94 SER A N 1
ATOM 744 C CA . SER A 1 94 ? 3.999 -3.188 4.601 1.00 79.31 94 SER A CA 1
ATOM 745 C C . SER A 1 94 ? 2.986 -3.693 5.636 1.00 79.31 94 SER A C 1
ATOM 747 O O . SER A 1 94 ? 1.870 -3.183 5.719 1.00 79.31 94 SER A O 1
ATOM 749 N N . PHE A 1 95 ? 3.405 -4.597 6.526 1.00 81.56 95 PHE A N 1
ATOM 750 C CA . PHE A 1 95 ? 2.580 -5.098 7.628 1.00 81.56 95 PHE A CA 1
ATOM 751 C C . PHE A 1 95 ? 2.095 -3.986 8.552 1.00 81.56 95 PHE A C 1
ATOM 753 O O . PHE A 1 95 ? 0.903 -3.901 8.858 1.00 81.56 95 PHE A O 1
ATOM 760 N N . ILE A 1 96 ? 3.013 -3.125 8.987 1.00 81.75 96 ILE A N 1
ATOM 761 C CA . ILE A 1 96 ? 2.711 -2.015 9.891 1.00 81.75 96 ILE A CA 1
ATOM 762 C C . ILE A 1 96 ? 1.751 -1.045 9.208 1.00 81.75 96 ILE A C 1
ATOM 764 O O . ILE A 1 96 ? 0.740 -0.671 9.801 1.00 81.75 96 ILE A O 1
ATOM 768 N N . LEU A 1 97 ? 2.018 -0.693 7.947 1.00 84.06 97 LEU A N 1
ATOM 769 C CA . LEU A 1 97 ? 1.157 0.198 7.182 1.00 84.06 97 LEU A CA 1
ATOM 770 C C . LEU A 1 97 ? -0.274 -0.339 7.110 1.00 84.06 97 LEU A C 1
ATOM 772 O O . LEU A 1 97 ? -1.209 0.352 7.515 1.00 84.06 97 LEU A O 1
ATOM 776 N N . TRP A 1 98 ? -0.459 -1.571 6.636 1.00 81.38 98 TRP A N 1
ATOM 777 C CA . TRP A 1 98 ? -1.789 -2.157 6.460 1.00 81.38 98 TRP A CA 1
ATOM 778 C C . TRP A 1 98 ? -2.507 -2.419 7.790 1.00 81.38 98 TRP A C 1
ATOM 780 O O . TRP A 1 98 ? -3.725 -2.267 7.851 1.00 81.38 98 TRP A O 1
ATOM 790 N N . SER A 1 99 ? -1.777 -2.713 8.872 1.00 79.44 99 SER A N 1
ATOM 791 C CA . SER A 1 99 ? -2.354 -2.839 10.223 1.00 79.44 99 SER A CA 1
ATOM 792 C C . SER A 1 99 ? -2.909 -1.510 10.737 1.00 79.44 99 SER A C 1
ATOM 794 O O . SER A 1 99 ? -3.962 -1.463 11.369 1.00 79.44 99 SER A O 1
ATOM 796 N N . VAL A 1 100 ? -2.193 -0.416 10.469 1.00 80.56 100 VAL A N 1
ATOM 797 C CA . VAL A 1 100 ? -2.517 0.924 10.976 1.00 80.56 100 VAL A CA 1
ATOM 798 C C . VAL A 1 100 ? -3.504 1.660 10.054 1.00 80.56 100 VAL A C 1
ATOM 800 O O . VAL A 1 100 ? -4.225 2.553 10.494 1.00 80.56 100 VAL A O 1
ATOM 803 N N . THR A 1 101 ? -3.614 1.241 8.791 1.00 80.38 101 THR A N 1
ATOM 804 C CA . THR A 1 101 ? -4.518 1.804 7.772 1.00 80.38 101 THR A CA 1
ATOM 805 C C . THR A 1 101 ? -5.978 1.942 8.231 1.00 80.38 101 THR A C 1
ATOM 807 O O . THR A 1 101 ? -6.495 3.060 8.179 1.00 80.38 101 THR A O 1
ATOM 810 N N . PRO A 1 102 ? -6.663 0.884 8.711 1.00 70.69 102 PRO A N 1
ATOM 811 C CA . PRO A 1 102 ? -8.049 1.013 9.163 1.00 70.69 102 PRO A CA 1
ATOM 812 C C . PRO A 1 102 ? -8.186 1.952 10.371 1.00 70.69 102 PRO A C 1
ATOM 814 O O . PRO A 1 102 ? -9.155 2.701 10.442 1.00 70.69 102 PRO A O 1
ATOM 817 N N . ALA A 1 103 ? -7.195 1.993 11.268 1.00 72.56 103 ALA A N 1
ATOM 818 C CA . ALA A 1 103 ? -7.201 2.897 12.419 1.00 72.56 103 ALA A CA 1
ATOM 819 C C . ALA A 1 103 ? -7.022 4.379 12.025 1.00 72.56 103 ALA A C 1
ATOM 821 O O . ALA A 1 103 ? -7.599 5.262 12.656 1.00 72.56 103 ALA A O 1
ATOM 822 N N . ILE A 1 104 ? -6.245 4.669 10.974 1.00 74.56 104 ILE A N 1
ATOM 823 C CA . ILE A 1 104 ? -6.067 6.038 10.464 1.00 74.56 104 ILE A CA 1
ATOM 824 C C . ILE A 1 104 ? -7.284 6.492 9.650 1.00 74.56 104 ILE A C 1
ATOM 826 O O . ILE A 1 104 ? -7.665 7.660 9.727 1.00 74.56 104 ILE A O 1
ATOM 830 N N . LEU A 1 105 ? -7.889 5.608 8.853 1.00 72.06 105 LEU A N 1
ATOM 831 C CA . LEU A 1 105 ? -8.857 6.009 7.825 1.00 72.06 105 LEU A CA 1
ATOM 832 C C . LEU A 1 105 ? -10.335 5.902 8.243 1.00 72.06 105 LEU A C 1
ATOM 834 O O . LEU A 1 105 ? -11.162 6.596 7.654 1.00 72.06 105 LEU A O 1
ATOM 838 N N . VAL A 1 106 ? -10.688 5.078 9.233 1.00 69.50 106 VAL A N 1
ATOM 839 C CA . VAL A 1 106 ? -12.087 4.815 9.629 1.00 69.50 106 VAL A CA 1
ATOM 840 C C . VAL A 1 106 ? -12.461 5.601 10.897 1.00 69.50 106 VAL A C 1
ATOM 842 O O . VAL A 1 106 ? -11.632 5.749 11.796 1.00 69.50 106 VAL A O 1
ATOM 845 N N . ARG A 1 107 ? -13.689 6.150 10.957 1.00 62.22 107 ARG A N 1
ATOM 846 C CA . ARG A 1 107 ? -14.196 6.969 12.077 1.00 62.22 107 ARG A CA 1
ATOM 847 C C . ARG A 1 107 ? -14.900 6.125 13.146 1.00 62.22 107 ARG A C 1
ATOM 849 O O . ARG A 1 107 ? -15.842 5.431 12.786 1.00 62.22 107 ARG A O 1
ATOM 856 N N . ASP A 1 108 ? -14.396 6.233 14.387 1.00 54.22 108 ASP A N 1
ATOM 857 C CA . ASP A 1 108 ? -14.911 5.888 15.743 1.00 54.22 108 ASP A CA 1
ATOM 858 C C . ASP A 1 108 ? -15.679 4.531 15.894 1.00 54.22 108 ASP A C 1
ATOM 860 O O . ASP A 1 108 ? -16.605 4.234 15.146 1.00 54.22 108 ASP A O 1
ATOM 864 N N . ASP A 1 109 ? -15.357 3.554 16.764 1.00 48.62 109 ASP A N 1
ATOM 865 C CA . ASP A 1 109 ? -14.779 3.509 18.121 1.00 48.62 109 ASP A CA 1
ATOM 866 C C . ASP A 1 109 ? -13.571 2.544 18.244 1.00 48.62 109 ASP A C 1
ATOM 868 O O . ASP A 1 109 ? -13.590 1.559 18.989 1.00 48.62 109 ASP A O 1
ATOM 872 N N . PHE A 1 110 ? -12.450 2.801 17.565 1.00 52.72 110 PHE A N 1
ATOM 873 C CA . PHE A 1 110 ? -11.188 2.262 18.089 1.00 52.72 110 PHE A CA 1
ATOM 874 C C . PHE A 1 110 ? -10.811 3.127 19.284 1.00 52.72 110 PHE A C 1
ATOM 876 O O . PHE A 1 110 ? -10.043 4.070 19.122 1.00 52.72 110 PHE A O 1
ATOM 883 N N . HIS A 1 111 ? -11.393 2.861 20.458 1.00 44.75 111 HIS A N 1
ATOM 884 C CA . HIS A 1 111 ? -11.093 3.589 21.690 1.00 44.75 111 HIS A CA 1
ATOM 885 C C . HIS A 1 111 ? -9.566 3.598 21.888 1.00 44.75 111 HIS A C 1
ATOM 887 O O . HIS A 1 111 ? -8.960 2.588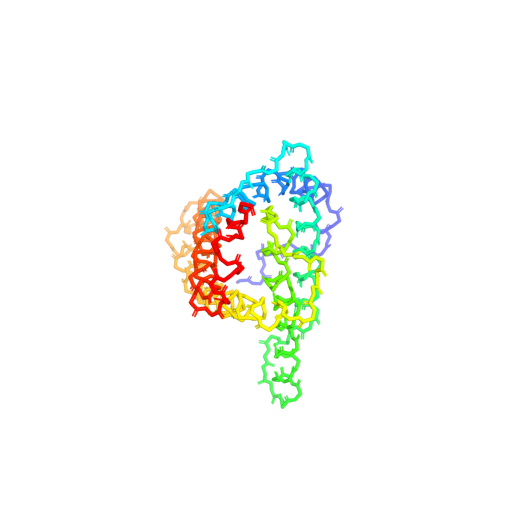 22.240 1.00 44.75 111 HIS A O 1
ATOM 893 N N . SER A 1 112 ? -8.954 4.720 21.505 1.00 42.75 112 SER A N 1
ATOM 894 C CA . SER A 1 112 ? -7.542 5.088 21.578 1.00 42.75 112 SER A CA 1
ATOM 895 C C . SER A 1 112 ? -6.552 3.923 21.590 1.00 42.75 112 SER A C 1
ATOM 897 O O . SER A 1 112 ? -6.095 3.544 22.663 1.00 42.75 112 SER A O 1
ATOM 899 N N . PHE A 1 113 ? -6.218 3.344 20.424 1.00 50.47 113 PHE A N 1
ATOM 900 C CA . PHE A 1 113 ? -5.059 2.439 20.292 1.00 50.47 113 PHE A CA 1
ATOM 901 C C . PHE A 1 113 ? -4.987 1.389 21.426 1.00 50.47 113 PHE A C 1
ATOM 903 O O . PHE A 1 113 ? -3.910 1.060 21.922 1.00 50.47 113 PHE A O 1
ATOM 910 N N . SER A 1 114 ? -6.147 0.936 21.924 1.00 49.00 114 SER A N 1
ATOM 911 C CA . SER A 1 114 ? -6.187 0.171 23.163 1.00 49.00 114 SER A CA 1
ATOM 912 C C . SER A 1 114 ? -5.530 -1.177 22.915 1.00 49.00 114 SER A C 1
ATOM 914 O O . SER A 1 114 ? -5.710 -1.795 21.861 1.00 49.00 114 SER A O 1
ATOM 916 N N . ARG A 1 115 ? -4.761 -1.646 23.899 1.00 51.66 115 ARG A N 1
ATOM 917 C CA . ARG A 1 115 ? -3.971 -2.887 23.847 1.00 51.66 115 ARG A CA 1
ATOM 918 C C . ARG A 1 115 ? -4.808 -4.114 23.438 1.00 51.66 115 ARG A C 1
ATOM 920 O O . ARG A 1 115 ? -4.252 -5.080 22.929 1.00 51.66 115 ARG A O 1
ATOM 927 N N . SER A 1 116 ? -6.131 -4.047 23.621 1.00 56.03 116 SER A N 1
ATOM 928 C CA . SER A 1 116 ? -7.104 -5.084 23.256 1.00 56.03 116 SER A CA 1
ATOM 929 C C . SER A 1 116 ? -7.454 -5.130 21.757 1.00 56.03 116 SER A C 1
ATOM 931 O O . SER A 1 116 ? -7.746 -6.199 21.233 1.00 56.03 116 SER A O 1
ATOM 933 N N . SER A 1 117 ? -7.380 -4.010 21.025 1.00 61.41 117 SER A N 1
ATOM 934 C CA . SER A 1 117 ? -7.796 -3.934 19.608 1.00 61.41 117 SER A CA 1
ATOM 935 C C . SER A 1 117 ? -6.670 -4.267 18.618 1.00 61.41 117 SER A C 1
ATOM 937 O O . SER A 1 117 ? -6.921 -4.632 17.468 1.00 61.41 117 SER A O 1
ATOM 939 N N . TRP A 1 118 ? -5.419 -4.168 19.074 1.00 66.06 118 TRP A N 1
ATOM 940 C CA . TRP A 1 118 ? -4.199 -4.464 18.315 1.00 66.06 118 TRP A CA 1
ATOM 941 C C . TRP A 1 118 ? -4.138 -5.868 17.689 1.00 66.06 118 TRP A C 1
ATOM 943 O O . TRP A 1 118 ? -3.833 -5.954 16.498 1.00 66.06 118 TRP A O 1
ATOM 953 N N . PRO A 1 119 ? -4.455 -6.964 18.409 1.00 67.31 119 PRO A N 1
ATOM 954 C CA . PRO A 1 119 ? -4.379 -8.298 17.821 1.00 67.31 119 PRO A CA 1
ATOM 955 C C . PRO A 1 119 ? -5.331 -8.476 16.632 1.00 67.31 119 PRO A C 1
ATOM 957 O O . PRO A 1 119 ? -5.004 -9.215 15.708 1.00 67.31 119 PRO A O 1
ATOM 960 N N . TYR A 1 120 ? -6.464 -7.770 16.596 1.00 68.06 120 TYR A N 1
ATOM 961 C CA . TYR A 1 120 ? -7.398 -7.805 15.464 1.00 68.06 120 TYR A CA 1
ATOM 962 C C . TYR A 1 120 ? -6.901 -6.968 14.278 1.00 68.06 120 TYR A C 1
ATOM 964 O O . TYR A 1 120 ? -6.994 -7.407 13.133 1.00 68.06 120 TYR A O 1
ATOM 972 N N . LEU A 1 121 ? -6.298 -5.805 14.545 1.00 69.69 121 LEU A N 1
ATOM 973 C CA . LEU A 1 121 ? -5.674 -4.952 13.525 1.00 69.69 121 LEU A CA 1
ATOM 974 C C . LEU A 1 121 ? -4.484 -5.637 12.836 1.00 69.69 121 LEU A C 1
ATOM 976 O O . LEU A 1 121 ? -4.284 -5.472 11.634 1.00 69.69 121 LEU A O 1
ATOM 980 N N . MET A 1 122 ? -3.740 -6.470 13.567 1.00 75.62 122 MET A N 1
ATOM 981 C CA . MET A 1 122 ? -2.652 -7.281 13.011 1.00 75.62 122 MET A CA 1
ATOM 982 C C . MET A 1 122 ? -3.136 -8.283 11.950 1.00 75.62 122 MET A C 1
ATOM 984 O O . MET A 1 122 ? -2.396 -8.573 11.013 1.00 75.62 122 MET A O 1
ATOM 988 N N . TRP A 1 123 ? -4.376 -8.780 12.033 1.00 70.31 123 TRP A N 1
ATOM 989 C CA . TRP A 1 123 ? -4.947 -9.644 10.990 1.00 70.31 123 TRP A CA 1
ATOM 990 C C . TRP A 1 123 ? -5.285 -8.875 9.712 1.00 70.31 123 TRP A C 1
ATOM 992 O O . TRP A 1 123 ? -5.091 -9.410 8.621 1.00 70.31 123 TRP A O 1
ATOM 1002 N N . CYS A 1 124 ? -5.703 -7.612 9.832 1.00 72.81 124 CYS A N 1
ATOM 1003 C CA . CYS A 1 124 ? -5.846 -6.707 8.688 1.00 72.81 124 CYS A CA 1
ATOM 1004 C C . CYS A 1 124 ? -4.482 -6.430 8.035 1.00 72.81 124 CYS A C 1
ATOM 1006 O O . CYS A 1 124 ? -4.355 -6.487 6.814 1.00 72.81 124 CYS A O 1
ATOM 1008 N N . GLY A 1 125 ? -3.439 -6.217 8.843 1.00 75.06 125 GLY A N 1
ATOM 1009 C CA . GLY A 1 125 ? -2.063 -6.093 8.362 1.00 75.06 125 GLY A CA 1
ATOM 1010 C C . GLY A 1 125 ? -1.553 -7.335 7.647 1.00 75.06 125 GLY A C 1
ATOM 1011 O O . GLY A 1 125 ? -0.950 -7.229 6.583 1.00 75.06 125 GLY A O 1
ATOM 1012 N N . LEU A 1 126 ? -1.834 -8.519 8.197 1.00 78.06 126 LEU A N 1
ATOM 1013 C CA . LEU A 1 126 ? -1.453 -9.793 7.592 1.00 78.06 126 LEU A CA 1
ATOM 1014 C C . LEU A 1 126 ? -2.158 -9.993 6.247 1.00 78.06 126 LEU A C 1
ATOM 1016 O O . LEU A 1 126 ? -1.510 -10.348 5.269 1.00 78.06 126 LEU A O 1
ATOM 1020 N N . ALA A 1 127 ? -3.461 -9.716 6.178 1.00 76.75 127 ALA A N 1
ATOM 1021 C CA . ALA A 1 127 ? -4.221 -9.742 4.932 1.00 76.75 127 ALA A CA 1
ATOM 1022 C C . ALA A 1 127 ? -3.650 -8.778 3.888 1.00 76.75 127 ALA A C 1
ATOM 1024 O O . ALA A 1 127 ? -3.457 -9.167 2.736 1.00 76.75 127 ALA A O 1
ATOM 1025 N N . GLY A 1 128 ? -3.330 -7.550 4.305 1.00 76.12 128 GLY A N 1
ATOM 1026 C CA . GLY A 1 128 ? -2.692 -6.550 3.458 1.00 76.12 128 GLY A CA 1
ATOM 1027 C C . GLY A 1 128 ? -1.345 -7.014 2.926 1.00 76.12 128 GLY A C 1
ATOM 1028 O O . GLY A 1 128 ? -1.126 -6.949 1.726 1.00 76.12 128 GLY A O 1
ATOM 1029 N N . VAL A 1 129 ? -0.480 -7.577 3.770 1.00 80.06 129 VAL A N 1
ATOM 1030 C CA . VAL A 1 129 ? 0.822 -8.111 3.340 1.00 80.06 129 VAL A CA 1
ATOM 1031 C C . VAL A 1 129 ? 0.671 -9.315 2.436 1.00 80.06 129 VAL A C 1
ATOM 1033 O O . VAL A 1 129 ? 1.391 -9.405 1.453 1.00 80.06 129 VAL A O 1
ATOM 1036 N N . VAL A 1 130 ? -0.237 -10.245 2.723 1.00 80.88 130 VAL A N 1
ATOM 1037 C CA . VAL A 1 130 ? -0.451 -11.414 1.860 1.00 80.88 130 VAL A CA 1
ATOM 1038 C C . VAL A 1 130 ? -0.935 -10.963 0.483 1.00 80.88 130 VAL A C 1
ATOM 1040 O O . VAL A 1 130 ? -0.394 -11.410 -0.523 1.00 80.88 130 VAL A O 1
ATOM 1043 N N . LEU A 1 131 ? -1.892 -10.037 0.413 1.00 79.19 131 LEU A N 1
ATOM 1044 C CA . LEU A 1 131 ? -2.390 -9.515 -0.860 1.00 79.19 131 LEU A CA 1
ATOM 1045 C C . LEU A 1 131 ? -1.364 -8.636 -1.579 1.00 79.19 131 LEU A C 1
ATOM 1047 O O . LEU A 1 131 ? -1.249 -8.725 -2.794 1.00 79.19 131 LEU A O 1
ATOM 1051 N N . ASP A 1 132 ? -0.580 -7.841 -0.860 1.00 75.00 132 ASP A N 1
ATOM 1052 C CA . ASP A 1 132 ? 0.491 -7.020 -1.428 1.00 75.00 132 ASP A CA 1
ATOM 1053 C C . ASP A 1 132 ? 1.630 -7.910 -1.953 1.00 75.00 132 ASP A C 1
ATOM 1055 O O . ASP A 1 132 ? 2.024 -7.828 -3.111 1.00 75.00 132 ASP A O 1
ATOM 1059 N N . THR A 1 133 ? 2.099 -8.870 -1.161 1.00 71.00 133 THR A N 1
ATOM 1060 C CA . THR A 1 133 ? 3.190 -9.772 -1.555 1.00 71.00 133 THR A CA 1
ATOM 1061 C C . THR A 1 133 ? 2.790 -10.767 -2.628 1.00 71.00 133 THR A C 1
ATOM 1063 O O . THR A 1 133 ? 3.559 -10.964 -3.562 1.00 71.00 133 THR A O 1
ATOM 1066 N N . VAL A 1 134 ? 1.622 -11.398 -2.534 1.00 75.12 134 VAL A N 1
ATOM 1067 C CA . VAL A 1 134 ? 1.167 -12.356 -3.546 1.00 75.12 134 VAL A CA 1
ATOM 1068 C C . VAL A 1 134 ? 0.618 -11.598 -4.745 1.00 75.12 134 VAL A C 1
ATOM 1070 O O . VAL A 1 134 ? 1.074 -11.819 -5.860 1.00 75.12 134 VAL A O 1
ATOM 1073 N N . GLY A 1 135 ? -0.303 -10.661 -4.530 1.00 72.25 135 GLY A N 1
ATOM 1074 C CA . GLY A 1 135 ? -0.942 -9.896 -5.595 1.00 72.25 135 GLY A CA 1
ATOM 1075 C C . GLY A 1 135 ? 0.065 -9.072 -6.383 1.00 72.25 135 GLY A C 1
ATOM 1076 O O . GLY A 1 135 ? 0.222 -9.316 -7.574 1.00 72.25 135 GLY A O 1
ATOM 1077 N N . VAL A 1 136 ? 0.808 -8.161 -5.746 1.00 72.25 136 VAL A N 1
ATOM 1078 C CA . VAL A 1 136 ? 1.722 -7.254 -6.466 1.00 72.25 136 VAL A CA 1
ATOM 1079 C C . VAL A 1 136 ? 2.891 -8.011 -7.092 1.00 72.25 136 VAL A C 1
ATOM 1081 O O . VAL A 1 136 ? 3.234 -7.730 -8.239 1.00 72.25 136 VAL A O 1
ATOM 1084 N N . ARG A 1 137 ? 3.483 -9.013 -6.422 1.00 73.19 137 ARG A N 1
ATOM 1085 C CA . ARG A 1 137 ? 4.589 -9.779 -7.035 1.00 73.19 137 ARG A CA 1
ATOM 1086 C C . ARG A 1 137 ? 4.115 -10.634 -8.204 1.00 73.19 137 ARG A C 1
ATOM 1088 O O . ARG A 1 137 ? 4.816 -10.687 -9.213 1.00 73.19 137 ARG A O 1
ATOM 1095 N N . MET A 1 138 ? 2.944 -11.267 -8.108 1.00 73.94 138 MET A N 1
ATOM 1096 C CA . MET A 1 138 ? 2.368 -11.998 -9.241 1.00 73.94 138 MET A CA 1
ATOM 1097 C C . MET A 1 138 ? 2.019 -11.042 -10.384 1.00 73.94 138 MET A C 1
ATOM 1099 O O . MET A 1 138 ? 2.345 -11.320 -11.534 1.00 73.94 138 MET A O 1
ATOM 1103 N N . LEU A 1 139 ? 1.447 -9.876 -10.080 1.00 75.75 139 LEU A N 1
ATOM 1104 C CA . LEU A 1 139 ? 1.162 -8.828 -11.058 1.00 75.75 139 LEU A CA 1
ATOM 1105 C C . LEU A 1 139 ? 2.423 -8.351 -11.783 1.00 75.75 139 LEU A C 1
ATOM 1107 O O . LEU A 1 139 ? 2.454 -8.306 -13.008 1.00 75.75 139 LEU A O 1
ATOM 1111 N N . ILE A 1 140 ? 3.485 -8.024 -11.051 1.00 76.25 140 ILE A N 1
ATOM 1112 C CA . ILE A 1 140 ? 4.747 -7.575 -11.647 1.00 76.25 140 ILE A CA 1
ATOM 1113 C C . ILE A 1 140 ? 5.364 -8.688 -12.498 1.00 76.25 140 ILE A C 1
ATOM 1115 O O . ILE A 1 140 ? 5.896 -8.421 -13.573 1.00 76.25 140 ILE A O 1
ATOM 1119 N N . ARG A 1 141 ? 5.279 -9.943 -12.047 1.00 75.00 141 ARG A N 1
ATOM 1120 C CA . ARG A 1 141 ? 5.898 -11.077 -12.737 1.00 75.00 141 ARG A CA 1
ATOM 1121 C C . ARG A 1 141 ? 5.127 -11.545 -13.970 1.00 75.00 141 ARG A C 1
ATOM 1123 O O . ARG A 1 141 ? 5.759 -12.034 -14.899 1.00 75.00 141 ARG A O 1
ATOM 1130 N N . PHE A 1 142 ? 3.803 -11.410 -13.984 1.00 78.19 142 PHE A N 1
ATOM 1131 C CA . PHE A 1 142 ? 2.954 -11.920 -15.065 1.00 78.19 142 PHE A CA 1
ATOM 1132 C C . PHE A 1 142 ? 2.279 -10.814 -15.872 1.00 78.19 142 PHE A C 1
ATOM 1134 O O . PHE A 1 142 ? 2.336 -10.837 -17.099 1.00 78.19 142 PHE A O 1
ATOM 1141 N N . LEU A 1 143 ? 1.672 -9.827 -15.210 1.00 75.62 143 LEU A N 1
ATOM 1142 C CA . LEU A 1 143 ? 0.884 -8.796 -15.884 1.00 75.62 143 LEU A CA 1
ATOM 1143 C C . LEU A 1 143 ? 1.768 -7.789 -16.625 1.00 75.62 143 LEU A C 1
ATOM 1145 O O . LEU A 1 143 ? 1.463 -7.461 -17.764 1.00 75.62 143 LEU A O 1
ATOM 1149 N N . ILE A 1 144 ? 2.869 -7.325 -16.025 1.00 75.50 144 ILE A N 1
ATOM 1150 C CA . ILE A 1 144 ? 3.783 -6.377 -16.690 1.00 75.50 144 ILE A CA 1
ATOM 1151 C C . ILE A 1 144 ? 4.373 -6.955 -17.986 1.00 75.50 144 ILE A C 1
ATOM 1153 O O . ILE A 1 144 ? 4.254 -6.288 -19.012 1.00 75.50 144 ILE A O 1
ATOM 1157 N N . PRO A 1 145 ? 4.975 -8.161 -18.010 1.00 76.00 145 PRO A N 1
ATOM 1158 C CA . PRO A 1 145 ? 5.498 -8.709 -19.258 1.00 76.00 145 PRO A CA 1
ATOM 1159 C C . PRO A 1 145 ? 4.397 -9.028 -20.277 1.00 76.00 145 PRO A C 1
ATOM 1161 O O . PRO A 1 145 ? 4.605 -8.778 -21.461 1.00 76.00 145 PRO A O 1
ATOM 1164 N N . ALA A 1 146 ? 3.223 -9.507 -19.845 1.00 76.44 146 ALA A N 1
ATOM 1165 C CA . ALA A 1 146 ? 2.098 -9.759 -20.749 1.00 76.44 146 ALA A CA 1
ATOM 1166 C C . ALA A 1 146 ? 1.554 -8.467 -21.381 1.00 76.44 146 ALA A C 1
ATOM 1168 O O . ALA A 1 146 ? 1.334 -8.418 -22.590 1.00 76.44 146 ALA A O 1
ATOM 1169 N N . LEU A 1 147 ? 1.392 -7.403 -20.585 1.00 72.62 147 LEU A N 1
ATOM 1170 C CA . LEU A 1 147 ? 1.005 -6.085 -21.081 1.00 72.62 147 LEU A CA 1
ATOM 1171 C C . LEU A 1 147 ? 2.079 -5.551 -22.027 1.00 72.62 147 LEU A C 1
ATOM 1173 O O . LEU A 1 147 ? 1.780 -5.227 -23.168 1.00 72.62 147 LEU A O 1
ATOM 1177 N N . LEU A 1 148 ? 3.343 -5.511 -21.608 1.00 75.00 148 LEU A N 1
ATOM 1178 C CA . LEU A 1 148 ? 4.403 -4.966 -22.452 1.00 75.00 148 LEU A CA 1
ATOM 1179 C C . LEU A 1 148 ? 4.519 -5.712 -23.783 1.00 75.00 148 LEU A C 1
ATOM 1181 O O . LEU A 1 148 ? 4.667 -5.042 -24.794 1.00 75.00 148 LEU A O 1
ATOM 1185 N N . HIS A 1 149 ? 4.374 -7.042 -23.810 1.00 74.69 149 HIS A N 1
ATOM 1186 C CA . HIS A 1 149 ? 4.390 -7.823 -25.051 1.00 74.69 149 HIS A CA 1
ATOM 1187 C C . HIS A 1 149 ? 3.187 -7.531 -25.966 1.00 74.69 149 HIS A C 1
ATOM 1189 O O . HIS A 1 149 ? 3.331 -7.545 -27.183 1.00 74.69 149 HIS A O 1
ATOM 1195 N N . GLY A 1 150 ? 2.007 -7.253 -25.402 1.00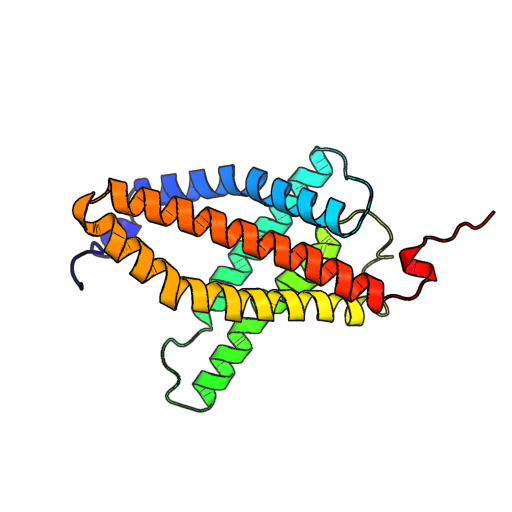 74.75 150 GLY A N 1
ATOM 1196 C CA . GLY A 1 150 ? 0.811 -6.903 -26.177 1.00 74.75 150 GLY A CA 1
ATOM 1197 C C . GLY A 1 150 ? 0.829 -5.487 -26.764 1.00 74.75 150 GLY A C 1
ATOM 1198 O O . GLY A 1 150 ? 0.099 -5.215 -27.711 1.00 74.75 150 GLY A O 1
ATOM 1199 N N . TRP A 1 151 ? 1.661 -4.592 -26.220 1.00 74.44 151 TRP A N 1
ATOM 1200 C CA . TRP A 1 151 ? 1.686 -3.171 -26.586 1.00 74.44 151 TRP A CA 1
ATOM 1201 C C . TRP A 1 151 ? 3.027 -2.698 -27.182 1.00 74.44 151 TRP A C 1
ATOM 1203 O O . TRP A 1 151 ? 3.203 -1.491 -27.365 1.00 74.44 151 TRP A O 1
ATOM 1213 N N . VAL A 1 152 ? 3.967 -3.607 -27.499 1.00 72.38 152 VAL A N 1
ATOM 1214 C CA . VAL A 1 152 ? 5.312 -3.267 -28.028 1.00 72.38 152 VAL A CA 1
ATOM 1215 C C . VAL A 1 152 ? 5.226 -2.395 -29.282 1.00 72.38 152 VAL A C 1
ATOM 1217 O O . VAL A 1 152 ? 5.966 -1.418 -29.405 1.00 72.38 152 VAL A O 1
ATOM 1220 N N . ASP A 1 153 ? 4.286 -2.705 -30.175 1.00 76.19 153 ASP A N 1
ATOM 1221 C CA . ASP A 1 153 ? 4.161 -2.053 -31.484 1.00 76.19 153 ASP A CA 1
ATOM 1222 C C . ASP A 1 153 ? 3.678 -0.595 -31.397 1.00 76.19 153 ASP A C 1
ATOM 1224 O O . ASP A 1 153 ? 3.881 0.192 -32.320 1.00 76.19 153 ASP A O 1
ATOM 1228 N N . PHE A 1 154 ? 3.093 -0.193 -30.264 1.00 73.88 154 PHE A N 1
ATOM 1229 C CA . PHE A 1 154 ? 2.596 1.168 -30.033 1.00 73.88 154 PHE A CA 1
ATOM 1230 C C . PHE A 1 154 ? 3.646 2.108 -29.416 1.00 73.88 154 PHE A C 1
ATOM 1232 O O . PHE A 1 154 ? 3.345 3.270 -29.120 1.00 73.88 154 PHE A O 1
ATOM 1239 N N . GLY A 1 155 ? 4.876 1.632 -29.189 1.00 78.75 155 GLY A N 1
ATOM 1240 C CA . GLY A 1 155 ? 5.974 2.446 -28.667 1.00 78.75 155 GLY A CA 1
ATOM 1241 C C . GLY A 1 155 ? 5.624 3.134 -27.330 1.00 78.75 155 GLY A C 1
ATOM 1242 O O . GLY A 1 155 ? 5.108 2.481 -26.420 1.00 78.75 155 GLY A O 1
ATOM 1243 N N . PRO A 1 156 ? 5.871 4.451 -27.166 1.00 78.38 156 PRO A N 1
ATOM 1244 C CA . PRO A 1 156 ? 5.587 5.173 -25.918 1.00 78.38 156 PRO A CA 1
ATOM 1245 C C . PRO A 1 156 ? 4.110 5.160 -25.498 1.00 78.38 156 PRO A C 1
ATOM 1247 O O . PRO A 1 156 ? 3.807 5.170 -24.305 1.00 78.38 156 PRO A O 1
ATOM 1250 N N . ILE A 1 157 ? 3.188 5.110 -26.466 1.00 80.25 157 ILE A N 1
ATOM 1251 C CA . ILE A 1 157 ? 1.743 5.065 -26.200 1.00 80.25 157 ILE A CA 1
ATOM 1252 C C . ILE A 1 157 ? 1.375 3.720 -25.565 1.00 80.25 157 ILE A C 1
ATOM 1254 O O . ILE A 1 157 ? 0.617 3.678 -24.596 1.00 80.25 157 ILE A O 1
ATOM 1258 N N . GLY A 1 158 ? 1.979 2.631 -26.044 1.00 79.75 158 GLY A N 1
ATOM 1259 C CA . GLY A 1 158 ? 1.800 1.297 -25.476 1.00 79.75 158 GLY A CA 1
ATOM 1260 C C . GLY A 1 158 ? 2.244 1.204 -24.015 1.00 79.75 158 GLY A C 1
ATOM 1261 O O . GLY A 1 158 ? 1.549 0.619 -23.184 1.00 79.75 158 GLY A O 1
ATOM 1262 N N . VAL A 1 159 ? 3.354 1.864 -23.665 1.00 79.62 159 VAL A N 1
ATOM 1263 C CA . VAL A 1 159 ? 3.833 1.949 -22.274 1.00 79.62 159 VAL A CA 1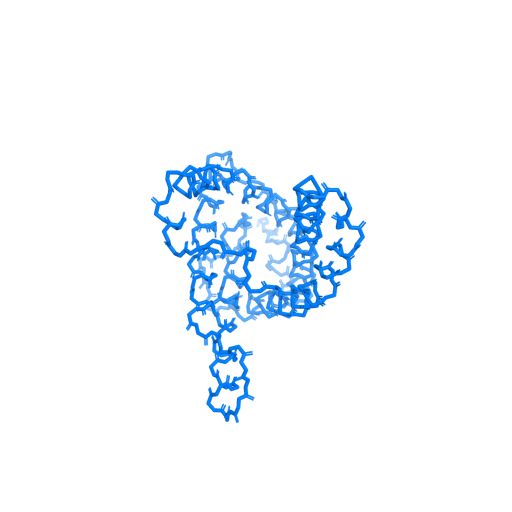
ATOM 1264 C C . VAL A 1 159 ? 2.836 2.699 -21.387 1.00 79.62 159 VAL A C 1
ATOM 1266 O O . VAL A 1 159 ? 2.543 2.245 -20.281 1.00 79.62 159 VAL A O 1
ATOM 1269 N N . ALA A 1 160 ? 2.275 3.815 -21.863 1.00 80.56 160 ALA A N 1
ATOM 1270 C CA . ALA A 1 160 ? 1.272 4.567 -21.111 1.00 80.56 160 ALA A CA 1
ATOM 1271 C C . ALA A 1 160 ? 0.003 3.733 -20.854 1.00 80.56 160 ALA A C 1
ATOM 1273 O O . ALA A 1 160 ? -0.485 3.690 -19.724 1.00 80.56 160 ALA A O 1
ATOM 1274 N N . MET A 1 161 ? -0.485 3.010 -21.866 1.00 80.88 161 MET A N 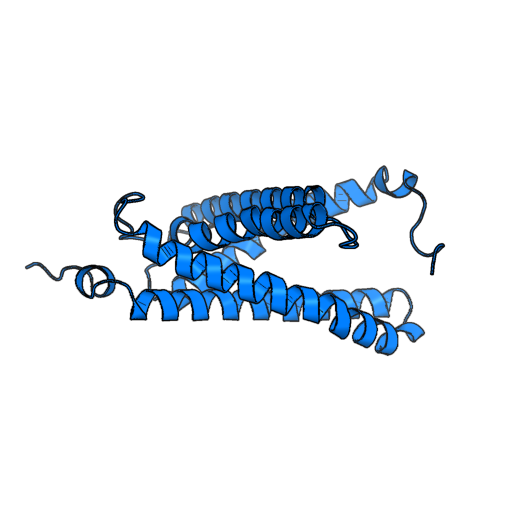1
ATOM 1275 C CA . MET A 1 161 ? -1.647 2.119 -21.743 1.00 80.88 161 MET A CA 1
ATOM 1276 C C . MET A 1 161 ? -1.393 0.961 -20.769 1.00 80.88 161 MET A C 1
ATOM 1278 O O . MET A 1 161 ? -2.249 0.646 -19.935 1.00 80.88 161 MET A O 1
ATOM 1282 N N . ALA A 1 162 ? -0.199 0.365 -20.811 1.00 82.56 162 ALA A N 1
ATOM 1283 C CA . ALA A 1 162 ? 0.206 -0.666 -19.862 1.00 82.56 162 ALA A CA 1
ATOM 1284 C C . ALA A 1 162 ? 0.248 -0.130 -18.420 1.00 82.56 162 ALA A C 1
ATOM 1286 O O . ALA A 1 162 ? -0.262 -0.786 -17.512 1.00 82.56 162 ALA A O 1
ATOM 1287 N N . LEU A 1 163 ? 0.785 1.077 -18.203 1.00 81.25 163 LEU A N 1
ATOM 1288 C CA . LEU A 1 163 ? 0.816 1.718 -16.884 1.00 81.25 163 LEU A CA 1
ATOM 1289 C C . LEU A 1 163 ? -0.584 2.063 -16.367 1.00 81.25 163 LEU A C 1
ATOM 1291 O O . LEU A 1 163 ? -0.863 1.820 -15.193 1.00 81.25 163 LEU A O 1
ATOM 1295 N N . MET A 1 164 ? -1.474 2.583 -17.220 1.00 83.12 164 MET A N 1
ATOM 1296 C CA . MET A 1 164 ? -2.867 2.842 -16.838 1.00 83.12 164 MET A CA 1
ATOM 1297 C C . MET A 1 164 ? -3.567 1.551 -16.413 1.00 83.12 164 MET A C 1
ATOM 1299 O O . MET A 1 164 ? -4.163 1.505 -15.339 1.00 83.12 164 MET A O 1
ATOM 1303 N N . THR A 1 165 ? -3.417 0.482 -17.199 1.00 83.19 165 THR A N 1
ATOM 1304 C CA . THR A 1 165 ? -4.007 -0.830 -16.891 1.00 83.19 165 THR A CA 1
ATOM 1305 C C . THR A 1 165 ? -3.449 -1.399 -15.590 1.00 83.19 165 THR A C 1
ATOM 1307 O O . THR A 1 165 ? -4.200 -1.855 -14.729 1.00 83.19 165 THR A O 1
ATOM 1310 N N . PHE A 1 166 ? -2.130 -1.327 -15.403 1.00 81.88 166 PHE A N 1
ATOM 1311 C CA . PHE A 1 166 ? -1.475 -1.765 -14.176 1.00 81.88 166 PHE A CA 1
ATOM 1312 C C . PHE A 1 166 ? -1.995 -0.995 -12.955 1.00 81.88 166 PHE A C 1
ATOM 1314 O O . PHE A 1 166 ? -2.341 -1.607 -11.947 1.00 81.88 166 PHE A O 1
ATOM 1321 N N . CYS A 1 167 ? -2.129 0.329 -13.066 1.00 82.00 167 CYS A N 1
ATOM 1322 C CA . CYS A 1 167 ? -2.697 1.170 -12.016 1.00 82.00 167 CYS A CA 1
ATOM 1323 C C . CYS A 1 167 ? -4.130 0.745 -11.658 1.00 82.00 167 CYS A C 1
ATOM 1325 O O . CYS A 1 167 ? -4.453 0.615 -10.478 1.00 82.00 167 CYS A O 1
ATOM 1327 N N . THR A 1 168 ? -4.974 0.446 -12.651 1.00 82.50 168 THR A N 1
ATOM 1328 C CA . THR A 1 168 ? -6.342 -0.041 -12.417 1.00 82.50 168 THR A CA 1
ATOM 1329 C C . THR A 1 168 ? -6.360 -1.359 -11.649 1.00 82.50 168 THR A C 1
ATOM 1331 O O . THR A 1 168 ? -7.134 -1.506 -10.702 1.00 82.50 168 THR A O 1
ATOM 1334 N N . VAL A 1 169 ? -5.498 -2.315 -12.005 1.00 84.00 169 VAL A N 1
ATOM 1335 C CA . VAL A 1 169 ? -5.458 -3.607 -11.304 1.00 84.00 169 VAL A CA 1
ATOM 1336 C C . VAL A 1 169 ? -4.917 -3.451 -9.880 1.00 84.00 169 VAL A C 1
ATOM 1338 O O . VAL A 1 169 ? -5.459 -4.052 -8.954 1.00 84.00 169 VAL A O 1
ATOM 1341 N N . VAL A 1 170 ? -3.910 -2.599 -9.668 1.00 81.81 170 VAL A N 1
ATOM 1342 C CA . VAL A 1 170 ? -3.412 -2.270 -8.320 1.00 81.81 170 VAL A CA 1
ATOM 1343 C C . VAL A 1 170 ? -4.507 -1.609 -7.478 1.00 81.81 170 VAL A C 1
ATOM 1345 O O . VAL A 1 170 ? -4.697 -1.979 -6.321 1.00 81.81 170 VAL A O 1
ATOM 1348 N N . ALA A 1 171 ? -5.283 -0.689 -8.057 1.00 81.06 171 ALA A N 1
ATOM 1349 C CA . ALA A 1 171 ? -6.414 -0.072 -7.373 1.00 81.06 171 ALA A CA 1
ATOM 1350 C C . ALA A 1 171 ? -7.478 -1.111 -6.977 1.00 81.06 171 ALA A C 1
ATOM 1352 O O . ALA A 1 171 ? -7.968 -1.088 -5.848 1.00 81.06 171 ALA A O 1
ATOM 1353 N N . ALA A 1 172 ? -7.794 -2.064 -7.859 1.00 83.50 172 ALA A N 1
ATOM 1354 C CA . ALA A 1 172 ? -8.706 -3.163 -7.545 1.00 83.50 172 ALA A CA 1
ATOM 1355 C C . ALA A 1 172 ? -8.171 -4.047 -6.405 1.00 83.50 172 ALA A C 1
ATOM 1357 O O . ALA A 1 172 ? -8.923 -4.397 -5.495 1.00 83.50 172 ALA A O 1
ATOM 1358 N N . LEU A 1 173 ? -6.869 -4.348 -6.401 1.00 84.00 173 LEU A N 1
ATOM 1359 C CA . LEU A 1 173 ? -6.225 -5.101 -5.324 1.00 84.00 173 LEU A CA 1
ATOM 1360 C C . LEU A 1 173 ? -6.379 -4.390 -3.972 1.00 84.00 173 LEU A C 1
ATOM 1362 O O . LEU A 1 173 ? -6.701 -5.034 -2.979 1.00 84.00 173 LEU A O 1
ATOM 1366 N N . TRP A 1 174 ? -6.226 -3.065 -3.928 1.00 82.38 174 TRP A N 1
ATOM 1367 C CA . TRP A 1 174 ? -6.424 -2.289 -2.699 1.00 82.38 174 TRP A CA 1
ATOM 1368 C C . TRP A 1 174 ? -7.870 -2.339 -2.192 1.00 82.38 174 TRP A C 1
ATOM 1370 O O . TRP A 1 174 ? -8.091 -2.405 -0.982 1.00 82.38 174 TRP A O 1
ATOM 1380 N N . VAL A 1 175 ? -8.858 -2.355 -3.095 1.00 84.00 175 VAL A N 1
ATOM 1381 C CA . VAL A 1 175 ? -10.273 -2.546 -2.731 1.00 84.00 175 VAL A CA 1
ATOM 1382 C C . VAL A 1 175 ? -10.489 -3.929 -2.119 1.00 84.00 175 VAL A C 1
ATOM 1384 O O . VAL A 1 175 ? -11.117 -4.040 -1.067 1.00 84.00 175 VAL A O 1
ATOM 1387 N N . VAL A 1 176 ? -9.920 -4.977 -2.722 1.00 84.69 176 VAL A N 1
ATOM 1388 C CA . VAL A 1 176 ? -9.982 -6.344 -2.181 1.00 84.69 176 VAL A CA 1
ATOM 1389 C C . VAL A 1 176 ? -9.343 -6.407 -0.794 1.00 84.69 176 VAL A C 1
ATOM 1391 O O . VAL A 1 176 ? -9.937 -6.982 0.117 1.00 84.69 176 VAL A O 1
ATOM 1394 N N . THR A 1 177 ? -8.192 -5.758 -0.596 1.00 82.94 177 THR A N 1
ATOM 1395 C CA . THR A 1 177 ? -7.543 -5.652 0.717 1.00 82.94 177 THR A CA 1
ATOM 1396 C C . THR A 1 177 ? -8.447 -4.985 1.746 1.00 82.94 177 THR A C 1
ATOM 1398 O O . THR A 1 177 ? -8.569 -5.492 2.862 1.00 82.94 177 THR A O 1
ATOM 1401 N N . ALA A 1 178 ? -9.121 -3.890 1.388 1.00 81.00 178 ALA A N 1
ATOM 1402 C CA . ALA A 1 178 ? -10.050 -3.201 2.280 1.00 81.00 178 ALA A CA 1
ATOM 1403 C C . ALA A 1 178 ? -11.229 -4.101 2.686 1.00 81.00 178 ALA A C 1
ATOM 1405 O O . ALA A 1 178 ? -11.533 -4.220 3.873 1.00 81.00 178 ALA A O 1
ATOM 1406 N N . CYS A 1 179 ? -11.856 -4.777 1.720 1.00 82.19 179 CYS A N 1
ATOM 1407 C CA . CYS A 1 179 ? -12.980 -5.678 1.972 1.00 82.19 179 CYS A CA 1
ATOM 1408 C C . CYS A 1 179 ? -12.571 -6.891 2.815 1.00 82.19 179 CYS A C 1
ATOM 1410 O O . CYS A 1 179 ? -13.260 -7.235 3.771 1.00 82.19 179 CYS A O 1
ATOM 1412 N N . LEU A 1 180 ? -11.443 -7.529 2.497 1.00 82.00 180 LEU A N 1
ATOM 1413 C CA . LEU A 1 180 ? -10.972 -8.707 3.222 1.00 82.00 180 LEU A CA 1
ATOM 1414 C C . LEU A 1 180 ? -10.541 -8.352 4.650 1.00 82.00 180 LEU A C 1
ATOM 1416 O O . LEU A 1 180 ? -10.840 -9.098 5.580 1.00 82.00 180 LEU A O 1
ATOM 1420 N N . SER A 1 181 ? -9.921 -7.183 4.835 1.00 77.56 181 SER A N 1
ATOM 1421 C CA . SER A 1 181 ? -9.610 -6.642 6.163 1.00 77.56 181 SER A CA 1
ATOM 1422 C C . SER A 1 181 ? -10.878 -6.414 6.987 1.00 77.56 181 SER A C 1
ATOM 1424 O O . SER A 1 181 ? -10.925 -6.816 8.146 1.00 77.56 181 SER A O 1
ATOM 1426 N N . ALA A 1 182 ? -11.924 -5.835 6.388 1.00 74.75 182 ALA A N 1
ATOM 1427 C CA . ALA A 1 182 ? -13.204 -5.622 7.061 1.00 74.75 182 ALA A CA 1
ATOM 1428 C C . ALA A 1 182 ? -13.874 -6.947 7.460 1.00 74.75 182 ALA A C 1
ATOM 1430 O O . ALA A 1 182 ? -14.263 -7.108 8.612 1.00 74.75 182 ALA A O 1
ATOM 1431 N N . VAL A 1 183 ? -13.923 -7.935 6.560 1.00 79.06 183 VAL A N 1
ATOM 1432 C CA . VAL A 1 183 ? -14.510 -9.257 6.850 1.00 79.06 183 VAL A CA 1
ATOM 1433 C C . VAL A 1 183 ? -13.735 -9.999 7.943 1.00 79.06 183 VAL A C 1
ATOM 1435 O O . VAL A 1 183 ? -14.338 -10.633 8.809 1.00 79.06 183 VAL A O 1
ATOM 1438 N N . LEU A 1 184 ? -12.400 -9.948 7.923 1.00 76.00 184 LEU A N 1
ATOM 1439 C CA . LEU A 1 184 ? -11.578 -10.559 8.973 1.00 76.00 184 LEU A CA 1
ATOM 1440 C C . LEU A 1 184 ? -11.776 -9.875 10.324 1.00 76.00 184 LEU A C 1
ATOM 1442 O O . LEU A 1 184 ? -11.769 -10.556 11.350 1.00 76.00 184 LEU A O 1
ATOM 1446 N N . TRP A 1 185 ? -11.957 -8.556 10.314 1.00 71.75 185 TRP A N 1
ATOM 1447 C CA . TRP A 1 185 ? -12.250 -7.784 11.510 1.00 71.75 185 TRP A CA 1
ATOM 1448 C C . TRP A 1 185 ? -13.636 -8.125 12.070 1.00 71.75 185 TRP A C 1
ATOM 1450 O O . TRP A 1 185 ? -13.723 -8.522 13.227 1.00 71.75 185 TRP A O 1
ATOM 1460 N N . GLU A 1 186 ? -14.694 -8.097 11.253 1.00 70.81 186 GLU A N 1
ATOM 1461 C CA . GLU A 1 186 ? -16.066 -8.439 11.670 1.00 70.81 186 GLU A CA 1
ATOM 1462 C C . GLU A 1 186 ? -16.173 -9.857 12.246 1.00 70.81 186 GLU A C 1
ATOM 1464 O O . GLU A 1 186 ? -16.910 -10.093 13.197 1.00 70.81 186 GLU A O 1
ATOM 1469 N N . ARG A 1 187 ? -15.418 -10.816 11.698 1.00 74.06 187 ARG A N 1
ATOM 1470 C CA . ARG A 1 187 ? -15.444 -12.213 12.160 1.00 74.06 187 ARG A CA 1
ATOM 1471 C C . ARG A 1 187 ? -14.701 -12.460 13.472 1.00 74.06 187 ARG A C 1
ATOM 1473 O O . ARG A 1 187 ? -14.857 -13.539 14.038 1.00 74.06 187 ARG A O 1
ATOM 1480 N N . ARG A 1 188 ? -13.833 -11.543 13.907 1.00 67.44 188 ARG A N 1
ATOM 1481 C CA . ARG A 1 188 ? -12.947 -11.756 15.067 1.00 67.44 188 ARG A CA 1
ATOM 1482 C C . ARG A 1 188 ? -13.113 -10.718 16.168 1.00 67.44 188 ARG A C 1
ATOM 1484 O O . ARG A 1 188 ? -12.735 -11.008 17.297 1.00 67.44 188 ARG A O 1
ATOM 1491 N N . ALA A 1 189 ? -13.648 -9.540 15.862 1.00 60.72 189 ALA A N 1
ATOM 1492 C CA . ALA A 1 189 ? -13.919 -8.518 16.858 1.00 60.72 189 ALA A CA 1
ATOM 1493 C C . ALA A 1 189 ? -15.126 -8.919 17.738 1.00 60.72 189 ALA A C 1
ATOM 1495 O O . ALA A 1 189 ? -16.116 -9.435 17.215 1.00 60.72 189 ALA A O 1
ATOM 1496 N N . PRO A 1 190 ? -15.067 -8.676 19.060 1.00 58.47 190 PRO A N 1
ATOM 1497 C CA . PRO A 1 190 ? -16.200 -8.864 19.965 1.00 58.47 190 PRO A CA 1
ATOM 1498 C C . PRO A 1 190 ? -17.440 -8.075 19.505 1.00 58.47 190 PRO A C 1
ATOM 1500 O O . PRO A 1 190 ? -17.326 -6.926 19.066 1.00 58.47 190 PRO A O 1
ATOM 1503 N N . THR A 1 191 ? -18.631 -8.678 19.598 1.00 57.50 191 THR A N 1
ATOM 1504 C CA . THR A 1 191 ? -19.911 -8.103 19.125 1.00 57.50 191 THR A CA 1
ATOM 1505 C C . THR A 1 191 ? -20.236 -6.737 19.737 1.00 57.50 191 THR A C 1
ATOM 1507 O O . THR A 1 191 ? -20.860 -5.904 19.084 1.00 57.50 191 THR A O 1
ATOM 1510 N N . ASP A 1 192 ? -19.759 -6.475 20.950 1.00 56.94 192 ASP A N 1
ATOM 1511 C CA . ASP A 1 192 ? -19.857 -5.208 21.681 1.00 56.94 192 ASP A CA 1
ATOM 1512 C C . ASP A 1 192 ? -19.094 -4.045 21.020 1.00 56.94 192 ASP A C 1
ATOM 1514 O O . ASP A 1 192 ? -19.510 -2.895 21.147 1.00 56.94 192 ASP A O 1
ATOM 1518 N N . VAL A 1 193 ? -18.035 -4.325 20.252 1.00 58.25 193 VAL A N 1
ATOM 1519 C CA . VAL A 1 193 ? -17.266 -3.321 19.486 1.00 58.25 193 VAL A CA 1
ATOM 1520 C C . VAL A 1 193 ? -17.835 -3.138 18.070 1.00 58.25 193 VAL A C 1
ATOM 1522 O O . VAL A 1 193 ? -17.749 -2.058 17.478 1.00 58.25 193 VAL A O 1
ATOM 1525 N N . VAL A 1 194 ? -18.442 -4.190 17.512 1.00 55.88 194 VAL A N 1
ATOM 1526 C CA . VAL A 1 194 ? -19.007 -4.184 16.153 1.00 55.88 194 VAL A CA 1
ATOM 1527 C C . VAL A 1 194 ? -20.346 -3.449 16.102 1.00 55.88 194 VAL A C 1
ATOM 1529 O O . VAL A 1 194 ? -20.559 -2.665 15.179 1.00 55.88 194 VAL A O 1
ATOM 1532 N N . ILE A 1 195 ? -21.221 -3.673 17.087 1.00 56.34 195 ILE A N 1
ATOM 1533 C CA . ILE A 1 195 ? -22.595 -3.144 17.097 1.00 56.34 195 ILE A CA 1
ATOM 1534 C C . ILE A 1 195 ? -22.650 -1.718 17.674 1.00 56.34 195 ILE A C 1
ATOM 1536 O O . ILE A 1 195 ? -23.571 -0.970 17.363 1.00 56.34 195 ILE A O 1
ATOM 1540 N N . GLY A 1 196 ? -21.637 -1.306 18.445 1.00 45.88 196 GLY A N 1
ATOM 1541 C CA . GLY A 1 196 ? -21.730 -0.106 19.272 1.00 45.88 196 GLY A CA 1
ATOM 1542 C C . GLY A 1 196 ? -22.710 -0.358 20.419 1.00 45.88 196 GLY A C 1
ATOM 1543 O O . GLY A 1 196 ? -23.751 -0.996 20.260 1.00 45.88 196 GLY A O 1
ATOM 1544 N N . ARG A 1 197 ? -22.376 0.088 21.626 1.00 38.38 197 ARG A N 1
ATOM 1545 C CA . ARG A 1 197 ? -23.332 0.033 22.732 1.00 38.38 197 ARG A CA 1
ATOM 1546 C C . ARG A 1 197 ? -24.560 0.874 22.372 1.00 38.38 197 ARG A C 1
ATOM 1548 O O . ARG A 1 197 ? -24.506 2.096 22.437 1.00 38.38 197 ARG A O 1
ATOM 1555 N N . HIS A 1 198 ? -25.679 0.219 22.078 1.00 37.50 198 HIS A N 1
ATOM 1556 C CA . HIS A 1 198 ? -26.993 0.758 22.411 1.00 37.50 198 HIS A CA 1
ATOM 1557 C C . HIS A 1 198 ? -27.136 0.672 23.935 1.00 37.50 198 HIS A C 1
ATOM 1559 O O . HIS A 1 198 ? -27.673 -0.296 24.463 1.00 37.50 198 HIS A O 1
ATOM 1565 N N . THR A 1 199 ? -26.550 1.625 24.655 1.00 36.75 199 THR A N 1
ATOM 1566 C CA . THR A 1 199 ? -26.926 1.883 26.047 1.00 36.75 199 THR A CA 1
ATOM 1567 C C . THR A 1 199 ? -27.914 3.034 26.037 1.00 36.75 199 THR A C 1
ATOM 1569 O O . THR A 1 199 ? -27.524 4.171 25.769 1.00 36.75 199 THR A O 1
ATOM 1572 N N . GLU A 1 200 ? -29.180 2.680 26.254 1.00 32.06 200 GLU A N 1
ATOM 1573 C CA . GLU A 1 200 ? -30.158 3.530 26.940 1.00 32.06 200 GLU A CA 1
ATOM 1574 C C . GLU A 1 200 ? -29.619 4.002 28.302 1.00 32.06 200 GLU A C 1
ATOM 1576 O O . GLU A 1 200 ? -28.792 3.269 28.903 1.00 32.06 200 GLU A O 1
#

Secondary structure (DSSP, 8-state):
-TTSS--TTGGGSHHHHHHHHHHHHHHHHHHHHHHHHHHHHTT-PPPPHHHHHHHHHHHHHHHHHHHHHHHHH--SS--SHHHHHHHHHTTHHHHHHHHHHHHHHS-S--GGG-TTTHHHHHHHHHHHHHIIIIIIHHIIIIIHHHHHHHSGGGHHHHHHHHHHHHHHHHHHHHHHHHHHHHHHHHTTS-HHHHS-----

Radius of gyration: 19.5 Å; chains: 1; bounding box: 52×36×58 Å

Foldseek 3Di:
DVPPDDPCVVVVDPVVVVVVVVCLVVQQVVLLVLLVLLQVLLVADADPPVLSSVLSNVLSVLVVVLVVQLVVQQDPDPPDPVNVVSNVVSLVSQLVSQLCVSVSRYDDDPPPVDPVCSVLSSVLSVLRSCLCVVVVVCCVVPLLVVQCVVQVVVPPVSVVVSVVVSVVSVSVSSSVSSNVSSVSSVVPPDPCRSVPDPDD

Organism: NCBI:txid449393

Sequence (200 aa):
MRNLFGSGSSLRSTWTVFGLGSFLIWGIPMSSQVAKTFGRAFRRERYPFWGEAWRGAVWFCLFLVTQALTVKISVGHPGTFWDVVANILGLLPSFILWSVTPAILVRDDFHSFSRSSWPYLMWCGLAGVVLDTVGVRMLIRFLIPALLHGWVDFGPIGVAMALMTFCTVVAALWVVTACLSAVLWERRAPTDVVIGRHTE